Protein 3SO5 (pdb70)

InterPro domains:
  IPR000483 Cysteine-rich flanking region, C-terminal [SM00082] (444-494)
  IPR001611 Leucine-rich repeat [PF00560] (146-162)
  IPR001611 Leucine-rich repeat [PF13855] (77-133)
  IPR001611 Leucine-rich repeat [PF13855] (168-227)
  IPR001611 Leucine-rich repeat [PF13855] (264-323)
  IPR001611 Leucine-rich repeat [PF13855] (387-442)
  IPR001611 Leucine-rich repeat [PS51450] (99-120)
  IPR001611 Leucine-rich repeat [PS51450] (146-168)
  IPR001611 Leucine-rich repeat [PS51450] (216-237)
  IPR001611 Leucine-rich repeat [PS51450] (312-333)
  IPR001611 Leucine-rich repeat [PS51450] (411-432)
  IPR003591 Leucine-rich repeat, typical subtype [SM00369] (72-96)
  IPR003591 Leucine-rich repeat, typical subtype [SM00369] (97-120)
  IPR003591 Leucine-rich repeat, typical subtype [SM00369] (144-166)
  IPR003591 Leucine-rich repeat, typical subtype [SM00369] (168-189)
  IPR003591 Leucine-rich repeat, typical subtype [SM00369] (190-214)
  IPR003591 Leucine-rich repeat, typical subtype [SM00369] (215-237)
  IPR003591 Leucine-rich repeat, typical subtype [SM00369] (238-261)
  IPR003591 Leucine-rich repeat, typical subtype [SM00369] (262-285)
  IPR003591 Leucine-rich repeat, typical subtype [SM00369] (286-309)

GO terms:
  GO:0032474 otolith morphogenesis (P, IGI)

Nearest PDB structures (foldseek):
  8dfq-assembly1_B  TM=7.521E-01  e=1.154E-03  Homo sapiens
  8dfm-assembly1_B  TM=7.563E-01  e=2.825E-03  Homo sapiens
  8dfq-assembly1_A  TM=6.378E-01  e=2.259E-03  Homo sapiens
  5xs3-assembly1_A  TM=5.641E-01  e=1.894E-02  Homo sapiens
  7ad7-assembly1_A  TM=5.215E-01  e=3.447E+00  Homo sapiens

B-factor: mean 35.65, std 15.22, range [13.42, 111.52]

Organism: Mus musculus (NCBI:txid10090)

Radius of gyration: 19.15 Å; Cα contacts (8 Å, |Δi|>4): 478; chains: 2; bounding box: 55×45×34 Å

Sequence (196 aa):
FPPQQITVQPETQSSAIGSDVSSFTCSAASSSDSSPTFAWDNEALQDAEENYAHLRAQGGEELEYTTILRLRNVEFTSEGYQCVISNHFGSSYYSVALTINGFVCDDFPPQITVQPETQSAIGSDVSSFTCSAASSSDSSPTFAWDNEALQDAEENYAHLRAQGGELEEYTTILRLRNVEFTSEGYQCVISNHFGSSYSVALTIN

Secondary structure (DSSP, 8-state):
---EEEE-----EE----EEEEEEEE-S-----EE------TT---EEE-TTGGGS---EEEEEEE-S--GGG-----EEEETTEEEE----EE-/-TTTT----EEEE-----EE----EEEEEEEE-S-----EE---S--TT---EEE-TTGGGS---EEEEEEE-S--GGG-----EEEETTEEEE----EE-

Structure (mmCIF, N/CA/C/O backbone):
data_3SO5
#
_entry.id   3SO5
#
_cell.length_a   63.634
_cell.length_b   63.634
_cell.length_c   113.405
_cell.angle_alpha   90.00
_cell.angle_beta   90.00
_cell.angle_gamma   90.00
#
_symmetry.space_group_name_H-M   'P 43 21 2'
#
loop_
_entity.id
_entity.type
_entity.pdbx_description
1 polymer 'Leucine-rich repeats and immunoglobulin-like domains protein 3'
2 non-polymer 'SULFATE ION'
3 non-polymer 'CHLORIDE ION'
4 water water
#
loop_
_atom_site.group_PDB
_atom_site.id
_atom_site.type_symbol
_atom_site.label_atom_id
_at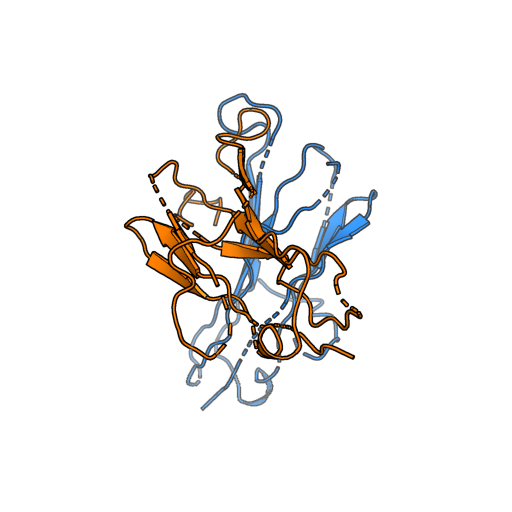om_site.label_alt_id
_atom_site.label_comp_id
_atom_site.label_asym_id
_atom_site.label_entity_id
_atom_site.label_seq_id
_atom_site.pdbx_PDB_ins_code
_atom_site.Cartn_x
_atom_site.Cartn_y
_atom_site.Cartn_z
_atom_site.occupancy
_atom_site.B_iso_or_equiv
_atom_site.auth_seq_id
_atom_site.auth_comp_id
_atom_site.auth_asym_id
_atom_site.auth_atom_id
_atom_site.pdbx_PDB_model_num
ATOM 1 N N . PHE A 1 8 ? 12.150 18.265 2.400 1.00 58.87 496 PHE A N 1
ATOM 2 C CA . PHE A 1 8 ? 11.506 16.962 2.578 1.00 56.96 496 PHE A CA 1
ATOM 3 C C . PHE A 1 8 ? 9.956 17.162 2.500 1.00 52.61 496 PHE A C 1
ATOM 4 O O . PHE A 1 8 ? 9.250 17.105 3.530 1.00 50.12 496 PHE A O 1
ATOM 12 N N . PRO A 1 9 ? 9.448 17.412 1.245 1.00 43.25 497 PRO A N 1
ATOM 13 C CA . PRO A 1 9 ? 8.007 17.650 1.038 1.00 39.85 497 PRO A CA 1
ATOM 14 C C . PRO A 1 9 ? 7.160 16.400 1.262 1.00 34.75 497 PRO A C 1
ATOM 15 O O . PRO A 1 9 ? 6.093 16.527 1.810 1.00 33.71 497 PRO A O 1
ATOM 30 N N . PRO A 1 11 ? 5.686 13.281 3.262 1.00 21.03 499 PRO A N 1
ATOM 31 C CA . PRO A 1 11 ? 5.619 13.082 4.724 1.00 19.65 499 PRO A CA 1
ATOM 32 C C . PRO A 1 11 ? 6.673 12.089 5.211 1.00 24.68 499 PRO A C 1
ATOM 33 O O . PRO A 1 11 ? 6.932 11.091 4.527 1.00 22.39 499 PRO A O 1
ATOM 37 N N . GLN A 1 12 ? 7.283 12.386 6.376 1.00 22.02 500 GLN A N 1
ATOM 38 C CA A GLN A 1 12 ? 8.272 11.517 7.012 0.50 22.35 500 GLN A CA 1
ATOM 39 C CA B GLN A 1 12 ? 8.283 11.545 7.023 0.50 22.68 500 GLN A CA 1
ATOM 40 C C . GLN A 1 12 ? 7.684 11.005 8.329 1.00 25.18 500 GLN A C 1
ATOM 41 O O . GLN A 1 12 ? 7.452 11.789 9.245 1.00 23.47 500 GLN A O 1
ATOM 52 N N . ILE A 1 13 ? 7.379 9.693 8.403 1.00 21.73 501 ILE A N 1
ATOM 53 C CA . ILE A 1 13 ? 6.770 9.117 9.609 1.00 19.71 501 ILE A CA 1
ATOM 54 C C . ILE A 1 13 ? 7.786 9.217 10.766 1.00 24.88 501 ILE A C 1
ATOM 55 O O . ILE A 1 13 ? 8.950 8.875 10.606 1.00 26.63 501 ILE A O 1
ATOM 60 N N . THR A 1 14 ? 7.335 9.762 11.904 1.00 20.00 502 THR A N 1
ATOM 61 C CA . THR A 1 14 ? 8.137 9.999 13.111 1.00 19.62 502 THR A CA 1
ATOM 62 C C . THR A 1 14 ? 7.678 9.123 14.290 1.00 24.52 502 THR A C 1
ATOM 63 O O . THR A 1 14 ? 8.431 8.961 15.254 1.00 23.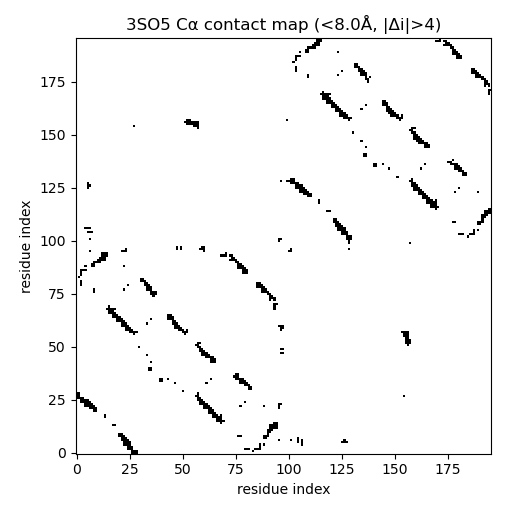32 502 THR A O 1
ATOM 67 N N . VAL A 1 15 ? 6.412 8.649 14.250 1.00 19.20 503 VAL A N 1
ATOM 68 C CA . VAL A 1 15 ? 5.845 7.755 15.262 1.00 18.88 503 VAL A CA 1
ATOM 69 C C . VAL A 1 15 ? 5.056 6.681 14.533 1.00 23.28 503 VAL A C 1
ATOM 70 O O . VAL A 1 15 ? 4.152 7.003 13.773 1.00 21.14 503 VAL A O 1
ATOM 74 N N . GLN A 1 16 ? 5.392 5.404 14.791 1.00 20.93 504 GLN A N 1
ATOM 75 C CA . GLN A 1 16 ? 4.735 4.259 14.185 1.00 20.52 504 GLN A CA 1
ATOM 76 C C . GLN A 1 16 ? 3.551 3.744 15.043 1.00 24.54 504 GLN A C 1
ATOM 77 O O . GLN A 1 16 ? 3.662 3.785 16.264 1.00 23.29 504 GLN A O 1
ATOM 83 N N . PRO A 1 17 ? 2.438 3.217 14.439 1.00 21.84 505 PRO A N 1
ATOM 84 C CA . PRO A 1 17 ? 1.373 2.585 15.262 1.00 21.58 505 PRO A CA 1
ATOM 85 C C . PRO A 1 17 ? 1.940 1.354 15.950 1.00 26.07 505 PRO A C 1
ATOM 86 O O . PRO A 1 17 ? 2.871 0.758 15.402 1.00 27.64 505 PRO A O 1
ATOM 90 N N . GLU A 1 18 ? 1.439 0.996 17.134 1.00 23.91 506 GLU A N 1
ATOM 91 C CA . GLU A 1 18 ? 2.020 -0.139 17.858 1.00 25.02 506 GLU A CA 1
ATOM 92 C C . GLU A 1 18 ? 1.045 -1.303 17.969 1.00 29.74 506 GLU A C 1
ATOM 93 O O . GLU A 1 18 ? -0.148 -1.103 18.210 1.00 26.87 506 GLU A O 1
ATOM 95 N N . THR A 1 19 ? 1.588 -2.536 17.838 1.00 29.41 507 THR A N 1
ATOM 96 C CA . THR A 1 19 ? 0.858 -3.791 17.959 1.00 30.60 507 THR A CA 1
ATOM 97 C C . THR A 1 19 ? 0.245 -3.819 19.360 1.00 31.87 507 THR A C 1
ATOM 98 O O . THR A 1 19 ? 0.902 -3.466 20.335 1.00 31.16 507 THR A O 1
ATOM 102 N N . GLN A 1 20 ? -1.045 -4.142 19.425 1.00 27.11 508 GLN A N 1
ATOM 103 C CA . GLN A 1 20 ? -1.818 -4.146 20.666 1.00 26.48 508 GLN A CA 1
ATOM 104 C C . GLN A 1 20 ? -2.778 -5.293 20.795 1.00 31.06 508 GLN A C 1
ATOM 105 O O . GLN A 1 20 ? -3.173 -5.905 19.803 1.00 29.77 508 GLN A O 1
ATOM 111 N N . SER A 1 21 ? -3.192 -5.536 22.051 1.00 30.07 509 SER A N 1
ATOM 112 C CA A SE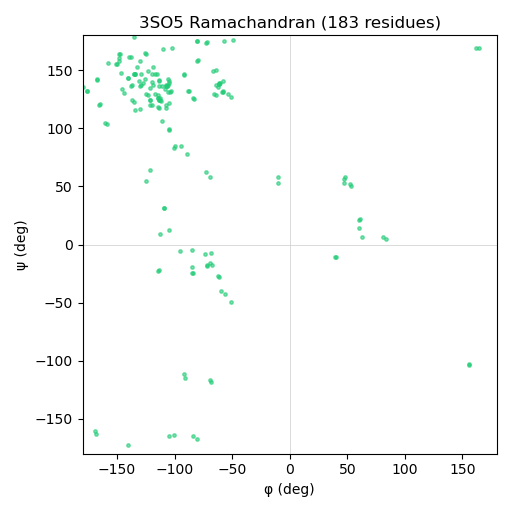R A 1 21 ? -4.226 -6.494 22.401 0.50 30.90 509 SER A CA 1
ATOM 113 C CA B SER A 1 21 ? -4.212 -6.497 22.448 0.50 31.28 509 SER A CA 1
ATOM 114 C C . SER A 1 21 ? -5.343 -5.729 23.104 1.00 35.32 509 SER A C 1
ATOM 115 O O . SER A 1 21 ? -5.076 -4.701 23.734 1.00 35.22 509 SER A O 1
ATOM 120 N N . ALA A 1 22 ? -6.595 -6.182 22.939 1.00 31.77 510 ALA A N 1
ATOM 121 C CA . ALA A 1 22 ? -7.766 -5.542 23.539 1.00 30.53 510 ALA A CA 1
ATOM 122 C C . ALA A 1 22 ? -8.853 -6.567 23.800 1.00 33.51 510 ALA A C 1
ATOM 123 O O . ALA A 1 22 ? -8.893 -7.587 23.112 1.00 33.70 510 ALA A O 1
ATOM 125 N N . ILE A 1 23 ? -9.753 -6.293 24.761 1.00 27.79 511 ILE A N 1
ATOM 126 C CA . ILE A 1 23 ? -10.866 -7.190 25.067 1.00 28.29 511 ILE A CA 1
ATOM 127 C C . ILE A 1 23 ? -12.087 -6.770 24.222 1.00 31.83 511 ILE A C 1
ATOM 128 O O . ILE A 1 23 ? -12.228 -5.601 23.869 1.00 28.96 511 ILE A O 1
ATOM 142 N N . GLY A 1 25 ? -15.501 -5.448 23.085 1.00 33.92 513 GLY A N 1
ATOM 143 C CA . GLY A 1 25 ? -16.357 -4.396 23.623 1.00 32.49 513 GLY A CA 1
ATOM 144 C C . GLY A 1 25 ? -15.641 -3.158 24.123 1.00 33.44 513 GLY A C 1
ATOM 145 O O . GLY A 1 25 ? -16.291 -2.151 24.425 1.00 30.98 513 GLY A O 1
ATOM 146 N N . SER A 1 26 ? -14.299 -3.224 24.232 1.00 28.97 514 SER A N 1
ATOM 147 C CA . SER A 1 26 ? -13.470 -2.102 24.669 1.00 26.42 514 SER A CA 1
ATOM 148 C C . SER A 1 26 ? -13.226 -1.113 23.502 1.00 28.02 514 SER A C 1
ATOM 149 O O . SER A 1 26 ? -13.613 -1.384 22.360 1.00 27.24 514 SER A O 1
ATOM 152 N N . ASP A 1 27 ? -12.563 0.003 23.801 1.00 24.06 515 ASP A N 1
ATOM 153 C CA . ASP A 1 27 ? -12.192 0.993 22.798 1.00 23.20 515 ASP A CA 1
ATOM 154 C C . ASP A 1 27 ? -10.697 0.878 22.542 1.00 26.25 515 ASP A C 1
ATOM 155 O O . ASP A 1 27 ? -9.939 0.596 23.472 1.00 27.02 515 ASP A O 1
ATOM 160 N N . VAL A 1 28 ? -10.275 1.041 21.283 1.00 21.20 516 VAL A N 1
ATOM 161 C CA . VAL A 1 28 ? -8.870 0.928 20.865 1.00 21.83 516 VAL A CA 1
ATOM 162 C C . VAL A 1 28 ? -8.471 2.118 20.011 1.00 22.29 516 VAL A C 1
ATOM 163 O O . VAL A 1 28 ? -9.259 2.542 19.169 1.00 22.63 516 VAL A O 1
ATOM 167 N N . SER A 1 29 ? -7.245 2.633 20.204 1.00 20.74 517 SER A N 1
ATOM 168 C CA A SER A 1 29 ? -6.736 3.712 19.348 0.50 19.69 517 SER A CA 1
ATOM 169 C CA B SER A 1 29 ? -6.707 3.731 19.384 0.50 19.61 517 SER A CA 1
ATOM 170 C C . SER A 1 29 ? -5.336 3.379 18.833 1.00 22.38 517 SER A C 1
ATOM 171 O O . SER A 1 29 ? -4.527 2.765 19.541 1.00 21.08 517 SER A O 1
ATOM 176 N N . PHE A 1 30 ? -5.071 3.770 17.581 1.00 17.73 518 PHE A N 1
ATOM 177 C CA . PHE A 1 30 ? -3.771 3.623 16.898 1.00 16.33 518 PHE A CA 1
ATOM 178 C C . PHE A 1 30 ? -3.326 5.010 16.548 1.00 20.78 518 PHE A C 1
ATOM 179 O O . PHE A 1 30 ? -4.174 5.815 16.178 1.00 20.37 518 PHE A O 1
ATOM 187 N N . THR A 1 31 ? -2.033 5.319 16.693 1.00 20.08 519 THR A N 1
ATOM 188 C CA . THR A 1 31 ? -1.563 6.660 16.406 1.00 18.49 519 THR A CA 1
ATOM 189 C C . THR A 1 31 ? -0.368 6.590 15.459 1.00 21.61 519 THR A C 1
ATOM 190 O O . THR A 1 31 ? 0.449 5.666 15.514 1.00 21.38 519 THR A O 1
ATOM 194 N N . CYS A 1 32 ? -0.267 7.585 14.601 1.00 17.25 520 CYS A N 1
ATOM 195 C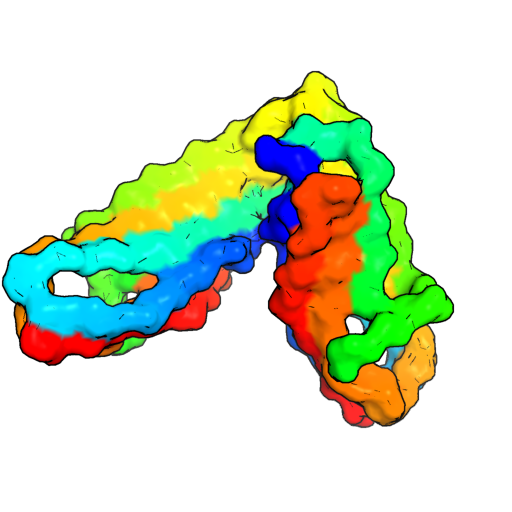 CA . CYS A 1 32 ? 0.843 7.691 13.673 1.00 16.62 520 CYS A CA 1
ATOM 196 C C . CYS A 1 32 ? 1.146 9.161 13.483 1.00 19.57 520 CYS A C 1
ATOM 197 O O . CYS A 1 32 ? 0.219 9.956 13.341 1.00 17.84 520 CYS A O 1
ATOM 200 N N . SER A 1 33 ? 2.428 9.532 13.544 1.00 18.08 521 SER A N 1
ATOM 201 C CA . SER A 1 33 ? 2.855 10.923 13.366 1.00 16.21 521 SER A CA 1
ATOM 202 C C . SER A 1 33 ? 3.842 11.049 12.251 1.00 19.84 521 SER A C 1
ATOM 203 O O . SER A 1 33 ? 4.588 10.105 11.955 1.00 19.61 521 SER A O 1
ATOM 206 N N . ALA A 1 34 ? 3.830 12.217 11.585 1.00 17.45 522 ALA A N 1
ATOM 207 C CA . ALA A 1 34 ? 4.728 12.521 10.465 1.00 17.68 522 ALA A CA 1
ATOM 208 C C . ALA A 1 34 ? 5.072 14.000 10.424 1.00 19.45 522 ALA A C 1
ATOM 209 O O . ALA A 1 34 ? 4.422 14.809 11.080 1.00 17.16 522 ALA A O 1
ATOM 211 N N . ALA A 1 35 ? 6.108 14.336 9.685 1.00 18.98 523 ALA A N 1
ATOM 212 C CA . ALA A 1 35 ? 6.584 15.699 9.510 1.00 20.08 523 ALA A CA 1
ATOM 213 C C . ALA A 1 35 ? 6.825 15.974 8.042 1.00 23.83 523 ALA A C 1
ATOM 214 O O . ALA A 1 35 ? 7.030 15.040 7.251 1.00 21.92 523 ALA A O 1
ATOM 216 N N . SER A 1 36 ? 6.704 17.243 7.666 1.00 19.59 524 SER A N 1
ATOM 217 C CA . SER A 1 36 ? 6.980 17.690 6.306 1.00 21.36 524 SER A CA 1
ATOM 218 C C . SER A 1 36 ? 7.556 19.082 6.340 1.00 25.71 524 SER A C 1
ATOM 219 O O . SER A 1 36 ? 7.187 19.893 7.203 1.00 23.32 524 SER A O 1
ATOM 222 N N . SER A 1 37 ? 8.434 19.373 5.373 1.00 25.61 525 SER A N 1
ATOM 223 C CA . SER A 1 37 ? 8.952 20.728 5.234 1.00 27.52 525 SER A CA 1
ATOM 224 C C . SER A 1 37 ? 7.949 21.538 4.395 1.00 32.10 525 SER A C 1
ATOM 225 O O . SER A 1 37 ? 8.146 22.734 4.173 1.00 34.39 525 SER A O 1
ATOM 228 N N . SER A 1 38 ? 6.891 20.866 3.887 1.00 27.63 526 SER A N 1
ATOM 229 C CA . SER A 1 38 ? 5.902 21.483 3.004 1.00 28.39 526 SER A CA 1
ATOM 230 C C . SER A 1 38 ? 4.502 21.611 3.636 1.00 31.76 526 SER A C 1
ATOM 231 O O . SER A 1 38 ? 3.923 20.618 4.075 1.00 29.54 526 SER A O 1
ATOM 234 N N . ASP A 1 39 ? 3.953 22.835 3.632 1.00 31.12 527 ASP A N 1
ATOM 235 C CA . ASP A 1 39 ? 2.599 23.113 4.088 1.00 31.75 527 ASP A CA 1
ATOM 236 C C . ASP A 1 39 ? 1.688 22.953 2.848 1.00 37.98 527 ASP A C 1
ATOM 237 O O . ASP A 1 39 ? 1.278 23.938 2.210 1.00 39.94 527 ASP A O 1
ATOM 242 N N . SER A 1 40 ? 1.430 21.668 2.525 1.00 32.82 528 SER A N 1
ATOM 243 C CA A SER A 1 40 ? 0.618 21.174 1.405 0.50 31.96 528 SER A CA 1
ATOM 244 C CA B SER A 1 40 ? 0.618 21.215 1.398 0.50 32.49 528 SER A CA 1
ATOM 245 C C . SER A 1 40 ? -0.586 20.387 1.921 1.00 32.46 528 SER A C 1
ATOM 246 O O . SER A 1 40 ? -0.476 19.806 2.994 1.00 31.18 528 SER A O 1
ATOM 251 N N . PRO A 1 41 ? -1.750 20.309 1.207 1.00 27.38 529 PRO A N 1
ATOM 252 C CA . PRO A 1 41 ? -2.885 19.529 1.753 1.00 25.52 529 PRO A CA 1
ATOM 253 C C . PRO A 1 41 ? -2.495 18.084 2.035 1.00 26.17 529 PRO A C 1
ATOM 254 O O . PRO A 1 41 ? -1.905 17.358 1.213 1.00 25.57 529 PRO A O 1
ATOM 271 N N . THR A 1 43 ? -3.488 14.180 3.597 1.00 21.86 531 THR A N 1
ATOM 272 C CA . THR A 1 43 ? -4.472 13.105 3.597 1.00 21.01 531 THR A CA 1
ATOM 273 C C . THR A 1 43 ? -3.991 12.039 4.608 1.00 22.92 531 THR A C 1
ATOM 274 O O . THR A 1 43 ? -2.816 11.667 4.607 1.00 22.25 531 THR A O 1
ATOM 278 N N . PHE A 1 44 ? -4.889 11.594 5.461 1.00 17.50 532 PHE A N 1
ATOM 279 C CA . PHE A 1 44 ? -4.660 10.556 6.478 1.00 16.12 532 PHE A CA 1
ATOM 280 C C . PHE A 1 44 ? -5.629 9.448 6.217 1.00 23.64 532 PHE A C 1
ATOM 281 O O . PHE A 1 44 ? -6.831 9.687 6.054 1.00 25.66 532 PHE A O 1
ATOM 289 N N . ALA A 1 45 ? -5.102 8.249 6.054 1.00 20.78 533 ALA A N 1
ATOM 290 C CA . ALA A 1 45 ? -5.897 7.068 5.792 1.00 20.21 533 ALA A CA 1
ATOM 291 C C . ALA A 1 45 ? -5.446 5.936 6.653 1.00 23.58 533 ALA A C 1
ATOM 292 O O . ALA A 1 45 ? -4.264 5.848 6.964 1.00 24.38 533 ALA A O 1
ATOM 294 N N . TRP A 1 46 ? -6.388 5.074 7.049 1.00 20.10 534 TRP A N 1
ATOM 295 C CA . TRP A 1 46 ? -6.102 3.861 7.803 1.00 18.67 534 TRP A CA 1
ATOM 296 C C . TRP A 1 46 ? -6.684 2.651 7.067 1.00 24.10 534 TRP A C 1
ATOM 297 O O . TRP A 1 46 ? -7.727 2.736 6.433 1.00 23.05 534 TRP A O 1
ATOM 330 N N . ASP A 1 49 ? -5.847 -5.007 7.233 1.00 28.48 537 ASP A N 1
ATOM 331 C CA . ASP A 1 49 ? -5.540 -6.141 6.334 1.00 31.05 537 ASP A CA 1
ATOM 332 C C . ASP A 1 49 ? -5.555 -5.683 4.852 1.00 38.27 537 ASP A C 1
ATOM 333 O O . ASP A 1 49 ? -6.256 -6.280 4.032 1.00 40.36 537 ASP A O 1
ATOM 338 N N . ASN A 1 50 ? -4.787 -4.605 4.534 1.00 34.75 538 ASN A N 1
ATOM 339 C CA . ASN A 1 50 ? -4.587 -3.964 3.206 1.00 36.50 538 ASN A CA 1
ATOM 340 C C . ASN A 1 50 ? -5.891 -3.367 2.609 1.00 43.75 538 ASN A C 1
ATOM 341 O O . ASN A 1 50 ? -5.871 -2.897 1.459 1.00 45.88 538 ASN A O 1
ATOM 346 N N . GLU A 1 51 ? -7.001 -3.370 3.378 1.00 37.73 539 GLU A N 1
ATOM 347 C CA . GLU A 1 51 ? -8.279 -2.823 2.921 1.00 36.10 539 GLU A CA 1
ATOM 348 C C . GLU A 1 51 ? -8.551 -1.490 3.596 1.00 36.37 539 GLU A C 1
ATOM 349 O O . GLU A 1 51 ? -8.465 -1.392 4.818 1.00 32.21 539 GLU A O 1
ATOM 352 N N . ALA A 1 52 ? -8.924 -0.480 2.797 1.00 34.16 540 ALA A N 1
ATOM 353 C CA . ALA A 1 52 ? -9.211 0.872 3.263 1.00 32.65 540 ALA A CA 1
ATOM 354 C C . ALA A 1 52 ? -10.380 0.909 4.253 1.00 34.74 540 ALA A C 1
ATOM 355 O O . ALA A 1 52 ? -11.367 0.177 4.104 1.00 34.73 540 ALA A O 1
ATOM 357 N N . LEU A 1 53 ? -10.224 1.732 5.298 1.00 28.14 541 LEU A N 1
ATOM 358 C CA . LEU A 1 53 ? -11.254 1.989 6.301 1.00 27.72 541 LEU A CA 1
ATOM 359 C C . LEU A 1 53 ? -11.887 3.312 5.936 1.00 33.99 541 LEU A C 1
ATOM 360 O O . LEU A 1 53 ? -11.465 4.395 6.394 1.00 32.21 541 LEU A O 1
ATOM 365 N N . GLN A 1 54 ? -12.839 3.226 5.007 1.00 34.46 542 GLN A N 1
ATOM 366 C CA . GLN A 1 54 ? -13.530 4.371 4.423 1.00 35.54 542 GLN A CA 1
ATOM 367 C C . GLN A 1 54 ? -14.272 5.208 5.457 1.00 38.68 542 GLN A C 1
ATOM 368 O O . GLN A 1 54 ? -14.274 6.430 5.310 1.00 38.89 542 GLN A O 1
ATOM 374 N N . ASP A 1 55 ? -14.929 4.577 6.460 1.00 33.90 543 ASP A N 1
ATOM 375 C CA . ASP A 1 55 ? -15.713 5.342 7.441 1.00 33.59 543 ASP A CA 1
ATOM 376 C C . ASP A 1 55 ? -15.036 5.351 8.803 1.00 31.98 543 ASP A C 1
ATOM 377 O O . ASP A 1 55 ? -15.696 5.452 9.845 1.00 31.16 543 ASP A O 1
ATOM 382 N N . ALA A 1 56 ? -13.705 5.310 8.789 1.00 25.94 544 ALA A N 1
ATOM 383 C CA . ALA A 1 56 ? -12.930 5.317 10.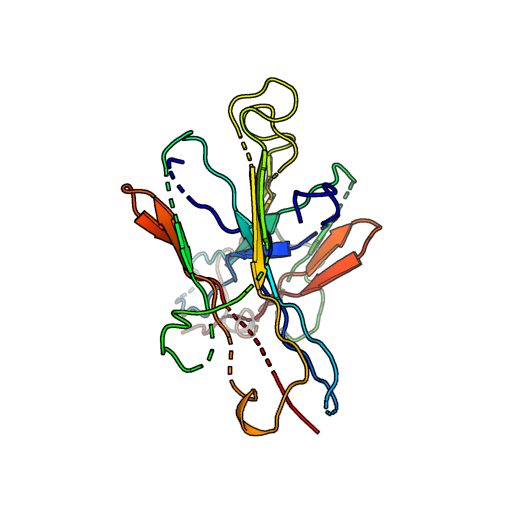021 1.00 23.02 544 ALA A CA 1
ATOM 384 C C . ALA A 1 56 ? -13.106 6.615 10.806 1.00 22.41 544 ALA A C 1
ATOM 385 O O . ALA A 1 56 ? -13.117 7.717 10.235 1.00 22.90 544 ALA A O 1
ATOM 387 N N . GLU A 1 57 ? -13.249 6.474 12.131 1.00 17.81 545 GLU A N 1
ATOM 388 C CA . GLU A 1 57 ? -13.282 7.630 13.021 1.00 17.64 545 GLU A CA 1
ATOM 389 C C . GLU A 1 57 ? -11.829 8.052 13.260 1.00 21.87 545 GLU A C 1
ATOM 390 O O . GLU A 1 57 ? -11.034 7.238 13.721 1.00 18.52 545 GLU A O 1
ATOM 404 N N . GLU A 1 59 ? -8.916 11.297 14.449 1.00 16.02 547 GLU A N 1
ATOM 405 C CA . GLU A 1 59 ? -8.568 12.581 15.071 1.00 16.63 547 GLU A CA 1
ATOM 406 C C . GLU A 1 59 ? -7.239 12.957 14.462 1.00 19.73 547 GLU A C 1
ATOM 407 O O . GLU A 1 59 ? -6.226 12.308 14.767 1.00 18.44 547 GLU A O 1
ATOM 413 N N . ASN A 1 60 ? -7.266 13.919 13.523 1.00 16.51 548 ASN A N 1
ATOM 414 C CA . ASN A 1 60 ? -6.119 14.364 12.743 1.00 16.05 548 ASN A CA 1
ATOM 415 C C . ASN A 1 60 ? -5.683 15.728 13.234 1.00 22.62 548 ASN A C 1
ATOM 416 O O . ASN A 1 60 ? -6.509 16.596 13.543 1.00 23.60 548 ASN A O 1
ATOM 421 N N . TYR A 1 61 ? -4.376 15.876 13.376 1.00 18.58 549 TYR A N 1
ATOM 422 C CA . TYR A 1 61 ? -3.781 17.081 13.926 1.00 18.67 549 TYR A CA 1
ATOM 423 C C . TYR A 1 61 ? -2.680 17.588 13.026 1.00 21.60 549 TYR A C 1
ATOM 424 O O . TYR A 1 61 ? -1.838 16.813 12.585 1.00 18.54 549 TYR A O 1
ATOM 433 N N . ALA A 1 62 ? -2.659 18.880 12.820 1.00 17.93 550 ALA A N 1
ATOM 434 C CA . ALA A 1 62 ? -1.629 19.551 12.035 1.00 17.90 550 ALA A CA 1
ATOM 435 C C . ALA A 1 62 ? -1.092 20.729 12.817 1.00 21.46 550 ALA A C 1
ATOM 436 O O . ALA A 1 62 ? -1.849 21.624 13.180 1.00 21.88 550 ALA A O 1
ATOM 438 N N . HIS A 1 63 ? 0.198 20.697 13.172 1.00 18.51 551 HIS A N 1
ATOM 439 C CA . HIS A 1 63 ? 0.834 21.848 13.822 1.00 18.45 551 HIS A CA 1
ATOM 440 C C . HIS A 1 63 ? 1.702 22.494 12.757 1.00 23.14 551 HIS A C 1
ATOM 441 O O . HIS A 1 63 ? 2.750 21.963 12.412 1.00 22.68 551 HIS A O 1
ATOM 448 N N . LEU A 1 64 ? 1.192 23.546 12.140 1.00 20.84 552 LEU A N 1
ATOM 449 C CA . LEU A 1 64 ? 1.860 24.197 11.038 1.00 21.84 552 LEU A CA 1
ATOM 450 C C . LEU A 1 64 ? 2.823 25.257 11.551 1.00 27.18 552 LEU A C 1
ATOM 451 O O . LEU A 1 64 ? 2.449 26.073 12.405 1.00 26.30 552 LEU A O 1
ATOM 456 N N . ARG A 1 65 ? 4.068 25.244 11.023 1.00 25.51 553 ARG A N 1
ATOM 457 C CA . ARG A 1 65 ? 5.125 26.214 11.390 1.00 25.77 553 ARG A CA 1
ATOM 458 C C . ARG A 1 65 ? 5.305 26.245 12.937 1.00 31.10 553 ARG A C 1
ATOM 459 O O . ARG A 1 65 ? 5.318 27.308 13.570 1.00 30.62 553 ARG A O 1
ATOM 467 N N . ALA A 1 66 ? 5.460 25.040 13.518 1.00 29.77 554 ALA A N 1
ATOM 468 C CA . ALA A 1 66 ? 5.620 24.818 14.954 1.00 30.33 554 ALA A CA 1
ATOM 469 C C . ALA A 1 66 ? 6.751 25.649 15.503 1.00 34.96 554 ALA A C 1
ATOM 470 O O . ALA A 1 66 ? 7.839 25.684 14.904 1.00 33.45 554 ALA A O 1
ATOM 472 N N . GLN A 1 67 ? 6.471 26.393 16.603 1.00 32.12 555 GLN A N 1
ATOM 473 C CA . GLN A 1 67 ? 7.431 27.272 17.298 1.00 33.81 555 GLN A CA 1
ATOM 474 C C . GLN A 1 67 ? 7.962 28.391 16.383 1.00 38.17 555 GLN A C 1
ATOM 475 O O . GLN A 1 67 ? 9.039 28.945 16.649 1.00 41.15 555 GLN A O 1
ATOM 481 N N . GLY A 1 68 ? 7.217 28.708 15.319 1.00 33.07 556 GLY A N 1
ATOM 482 C CA . GLY A 1 68 ? 7.603 29.736 14.357 1.00 33.40 556 GLY A CA 1
ATOM 483 C C . GLY A 1 68 ? 8.608 29.263 13.322 1.00 37.74 556 GLY A C 1
ATOM 484 O O . GLY A 1 68 ? 9.085 30.064 12.513 1.00 39.72 556 GLY A O 1
ATOM 485 N N . GLY A 1 69 ? 8.902 27.957 13.327 1.00 32.85 557 GLY A N 1
ATOM 486 C CA . GLY A 1 69 ? 9.839 27.320 12.398 1.00 31.66 557 GLY A CA 1
ATOM 487 C C . GLY A 1 69 ? 9.228 27.019 11.048 1.00 32.65 557 GLY A C 1
ATOM 488 O O . GLY A 1 69 ? 8.133 27.489 10.731 1.00 33.05 557 GLY A O 1
ATOM 489 N N . GLU A 1 70 ? 9.923 26.223 10.248 1.00 26.44 558 GLU A N 1
ATOM 490 C CA A GLU A 1 70 ? 9.486 25.868 8.892 0.50 25.44 558 GLU A CA 1
ATOM 491 C CA B GLU A 1 70 ? 9.457 25.888 8.901 0.50 25.84 558 GLU A CA 1
ATOM 492 C C . GLU A 1 70 ? 9.102 24.396 8.804 1.00 27.72 558 GLU A C 1
ATOM 493 O O . GLU A 1 70 ? 9.068 23.827 7.704 1.00 28.13 558 GLU A O 1
ATOM 504 N N . LEU A 1 71 ? 8.821 23.782 9.951 1.00 23.73 559 LEU A N 1
ATOM 505 C CA . LEU A 1 71 ? 8.433 22.395 10.009 1.00 21.65 559 LEU A CA 1
ATOM 506 C C . LEU A 1 71 ? 6.938 22.285 10.263 1.00 21.97 559 LEU A C 1
ATOM 507 O O . LEU A 1 71 ? 6.398 22.984 11.146 1.00 23.74 559 LEU A O 1
ATOM 520 N N . GLU A 1 73 ? 4.060 19.512 11.436 1.00 17.72 561 GLU A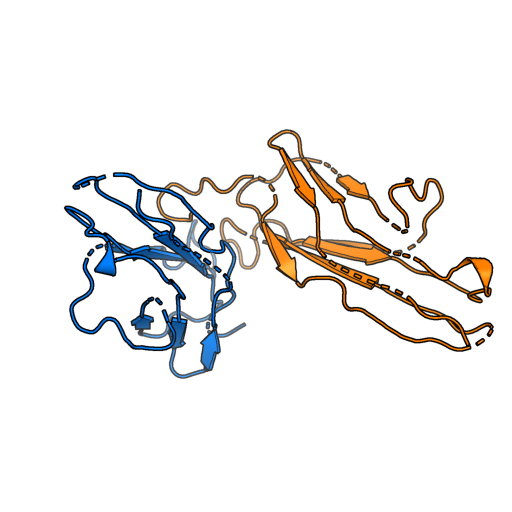 N 1
ATOM 521 C CA . GLU A 1 73 ? 4.008 18.301 12.248 1.00 18.38 561 GLU A CA 1
ATOM 522 C C . GLU A 1 73 ? 2.602 17.748 12.255 1.00 20.59 561 GLU A C 1
ATOM 523 O O . GLU A 1 73 ? 1.658 18.527 12.362 1.00 20.65 561 GLU A O 1
ATOM 529 N N . TYR A 1 74 ? 2.446 16.430 12.082 1.00 18.02 562 TYR A N 1
ATOM 530 C CA . TYR A 1 74 ? 1.107 15.847 11.969 1.00 15.83 562 TYR A CA 1
ATOM 531 C C . TYR A 1 74 ? 0.947 14.618 12.799 1.00 18.65 562 TYR A C 1
ATOM 532 O O . TYR A 1 74 ? 1.887 13.853 12.965 1.00 18.57 562 TYR A O 1
ATOM 541 N N . THR A 1 75 ? -0.251 14.412 13.317 1.00 17.50 563 THR A N 1
ATOM 542 C CA . THR A 1 75 ? -0.599 13.200 14.050 1.00 16.11 563 THR A CA 1
ATOM 543 C C . THR A 1 75 ? -1.979 12.763 13.590 1.00 19.06 563 THR A C 1
ATOM 544 O O . THR A 1 75 ? -2.858 13.600 13.456 1.00 20.87 563 THR A O 1
ATOM 548 N N . THR A 1 76 ? -2.170 11.471 13.365 1.00 15.88 564 THR A N 1
ATOM 549 C CA . THR A 1 76 ? -3.487 10.922 13.026 1.00 15.44 564 THR A CA 1
ATOM 550 C C . THR A 1 76 ? -3.772 9.831 14.044 1.00 18.83 564 THR A C 1
ATOM 551 O O . THR A 1 76 ? -2.913 8.994 14.313 1.00 19.44 564 THR A O 1
ATOM 555 N N . ILE A 1 77 ? -4.946 9.896 14.659 1.00 14.73 565 ILE A N 1
ATOM 556 C CA . ILE A 1 77 ? -5.374 8.890 15.641 1.00 13.42 565 ILE A CA 1
ATOM 557 C C . ILE A 1 77 ? -6.575 8.138 15.079 1.00 18.38 565 ILE A C 1
ATOM 558 O O . ILE A 1 77 ? -7.604 8.759 14.794 1.00 20.00 565 ILE A O 1
ATOM 563 N N . LEU A 1 78 ? -6.434 6.834 14.881 1.00 16.60 566 LEU A N 1
ATOM 564 C CA . LEU A 1 78 ? -7.555 5.983 14.457 1.00 16.98 566 LEU A CA 1
ATOM 565 C C . LEU A 1 78 ? -8.347 5.590 15.717 1.00 20.96 566 LEU A C 1
ATOM 566 O O . LEU A 1 78 ? -7.752 5.066 16.655 1.00 21.24 566 LEU A O 1
ATOM 571 N N . ARG A 1 79 ? -9.658 5.836 15.741 1.00 18.63 567 ARG A N 1
ATOM 572 C CA . ARG A 1 79 ? -10.487 5.497 16.894 1.00 18.64 567 ARG A CA 1
ATOM 573 C C . ARG A 1 79 ? -11.388 4.308 16.603 1.00 22.78 567 ARG A C 1
ATOM 574 O O . ARG A 1 79 ? -12.208 4.357 15.699 1.00 21.95 567 ARG A O 1
ATOM 582 N N . LEU A 1 80 ? -11.227 3.234 17.377 1.00 21.21 568 LEU A N 1
ATOM 583 C CA . LEU A 1 80 ? -12.054 2.042 17.253 1.00 23.08 568 LEU A CA 1
ATOM 584 C C . LEU A 1 80 ? -12.878 1.910 18.511 1.00 28.92 568 LEU A C 1
ATOM 585 O O . LEU A 1 80 ? -12.318 1.904 19.603 1.00 28.58 568 LEU A O 1
ATOM 590 N N . ARG A 1 81 ? -14.202 1.833 18.376 1.00 27.04 569 ARG A N 1
ATOM 591 C CA . ARG A 1 81 ? -15.056 1.742 19.563 1.00 26.75 569 ARG A CA 1
ATOM 592 C C . ARG A 1 81 ? -15.815 0.442 19.577 1.00 29.99 569 ARG A C 1
ATOM 593 O O . ARG A 1 81 ? -16.187 -0.069 18.517 1.00 29.36 569 ARG A O 1
ATOM 601 N N . ASN A 1 82 ? -16.049 -0.100 20.797 1.00 27.50 570 ASN A N 1
ATOM 602 C CA . ASN A 1 82 ? -16.804 -1.337 21.054 1.00 28.40 570 ASN A CA 1
ATOM 603 C C . ASN A 1 82 ? -16.298 -2.445 20.091 1.00 32.63 570 ASN A C 1
ATOM 604 O O . ASN A 1 82 ? -17.059 -2.973 19.274 1.00 32.41 570 ASN A O 1
ATOM 609 N N . VAL A 1 83 ? -14.982 -2.746 20.171 1.00 30.52 571 VAL A N 1
ATOM 610 C CA . VAL A 1 83 ? -14.304 -3.677 19.259 1.00 29.94 571 VAL A CA 1
ATOM 611 C C . VAL A 1 83 ? -14.949 -5.065 19.300 1.00 35.66 571 VAL A C 1
ATOM 612 O O . VAL A 1 83 ? -15.341 -5.570 20.360 1.00 34.73 571 VAL A O 1
ATOM 616 N N . GLU A 1 84 ? -15.046 -5.660 18.108 1.00 32.93 572 GLU A N 1
ATOM 617 C CA . GLU A 1 84 ? -15.585 -6.998 17.886 1.00 34.07 572 GLU A CA 1
ATOM 618 C C . GLU A 1 84 ? -14.443 -7.939 17.482 1.00 38.19 572 GLU A C 1
ATOM 619 O O . GLU A 1 84 ? -13.341 -7.467 17.172 1.00 36.02 572 GLU A O 1
ATOM 625 N N . PHE A 1 85 ? -14.681 -9.263 17.463 1.00 36.10 573 PHE A N 1
ATOM 626 C CA . PHE A 1 85 ? -13.622 -10.190 17.056 1.00 37.68 573 PHE A CA 1
ATOM 627 C C . PHE A 1 85 ? -13.214 -9.909 15.599 1.00 40.21 573 PHE A C 1
ATOM 628 O O . PHE A 1 85 ? -12.047 -10.089 15.255 1.00 39.64 573 PHE A O 1
ATOM 636 N N . THR A 1 86 ? -14.148 -9.361 14.788 1.00 37.09 574 THR A N 1
ATOM 637 C CA . THR A 1 86 ? -13.900 -8.962 13.396 1.00 37.34 574 THR A CA 1
ATOM 638 C C . THR A 1 86 ? -12.950 -7.738 13.333 1.00 40.21 574 THR A C 1
ATOM 639 O O . THR A 1 86 ? -12.382 -7.499 12.279 1.00 41.67 574 THR A O 1
ATOM 643 N N . SER A 1 87 ? -12.740 -6.999 14.452 1.00 33.42 575 SER A N 1
ATOM 644 C CA . SER A 1 87 ? -11.816 -5.854 14.501 1.00 30.60 575 SER A CA 1
ATOM 645 C C . SER A 1 87 ? -10.348 -6.313 14.451 1.00 32.59 575 SER A C 1
ATOM 646 O O . SER A 1 87 ? -9.482 -5.504 14.134 1.00 30.24 575 SER A O 1
ATOM 649 N N . GLU A 1 88 ? -10.074 -7.603 14.745 1.00 32.69 576 GLU A N 1
ATOM 650 C CA . GLU A 1 88 ? -8.733 -8.192 14.719 1.00 33.28 576 GLU A CA 1
ATOM 651 C C . GLU A 1 88 ? -8.143 -8.114 13.299 1.00 38.53 576 GLU A C 1
ATOM 652 O O . GLU A 1 88 ? -8.852 -8.318 12.307 1.00 39.50 576 GLU A O 1
ATOM 658 N N . GLY A 1 89 ? -6.864 -7.779 13.225 1.00 34.55 577 GLY A N 1
ATOM 659 C CA . GLY A 1 89 ? -6.146 -7.690 11.959 1.00 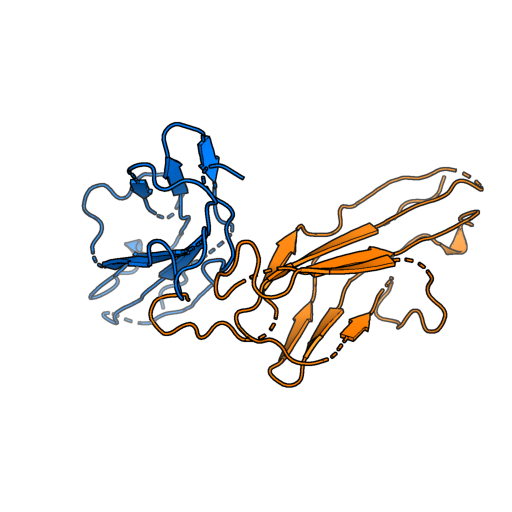35.23 577 GLY A CA 1
ATOM 660 C C . GLY A 1 89 ? -4.953 -6.768 12.018 1.00 37.66 577 GLY A C 1
ATOM 661 O O . GLY A 1 89 ? -4.645 -6.211 13.073 1.00 37.53 577 GLY A O 1
ATOM 671 N N . TYR A 1 91 ? -3.348 -3.311 11.171 1.00 24.37 579 TYR A N 1
ATOM 672 C CA . TYR A 1 91 ? -3.722 -1.930 10.867 1.00 22.78 579 TYR A CA 1
ATOM 673 C C . TYR A 1 91 ? -2.529 -1.170 10.330 1.00 27.74 579 TYR A C 1
ATOM 674 O O . TYR A 1 91 ? -1.400 -1.357 10.805 1.00 29.87 579 TYR A O 1
ATOM 683 N N . GLN A 1 92 ? -2.786 -0.304 9.340 1.00 22.43 580 GLN A N 1
ATOM 684 C CA . GLN A 1 92 ? -1.737 0.470 8.706 1.00 22.15 580 GLN A CA 1
ATOM 685 C C . GLN A 1 92 ? -2.212 1.884 8.431 1.00 25.99 580 GLN A C 1
ATOM 686 O O . GLN A 1 92 ? -3.367 2.096 8.049 1.00 25.19 580 GLN A O 1
ATOM 692 N N . CYS A 1 93 ? -1.300 2.833 8.582 1.00 20.74 581 CYS A N 1
ATOM 693 C CA . CYS A 1 93 ? -1.576 4.231 8.321 1.00 19.69 581 CYS A CA 1
ATOM 694 C C . CYS A 1 93 ? -0.876 4.650 7.049 1.00 23.75 581 CYS A C 1
ATOM 695 O O . CYS A 1 93 ? 0.272 4.291 6.823 1.00 24.31 581 CYS A O 1
ATOM 698 N N . VAL A 1 94 ? -1.578 5.413 6.214 1.00 20.44 582 VAL A N 1
ATOM 699 C CA . VAL A 1 94 ? -1.021 5.983 4.998 1.00 20.43 582 VAL A CA 1
ATOM 700 C C . VAL A 1 94 ? -1.185 7.484 5.129 1.00 24.03 582 VAL A C 1
ATOM 701 O O . VAL A 1 94 ? -2.305 7.977 5.305 1.00 22.39 582 VAL A O 1
ATOM 705 N N . ILE A 1 95 ? -0.058 8.210 5.105 1.00 21.15 583 ILE A N 1
ATOM 706 C CA . ILE A 1 95 ? -0.065 9.683 5.228 1.00 19.56 583 ILE A CA 1
ATOM 707 C C . ILE A 1 95 ? 0.435 10.222 3.918 1.00 23.06 583 ILE A C 1
ATOM 708 O O . ILE A 1 95 ? 1.481 9.766 3.452 1.00 25.89 583 ILE A O 1
ATOM 713 N N . SER A 1 96 ? -0.322 11.115 3.275 1.00 18.31 584 SER A N 1
ATOM 714 C CA . SER A 1 96 ? 0.161 11.566 1.970 1.00 18.72 584 SER A CA 1
ATOM 715 C C . SER A 1 96 ? -0.222 12.986 1.650 1.00 25.57 584 SER A C 1
ATOM 716 O O . SER A 1 96 ? -1.147 13.558 2.214 1.00 24.57 584 SER A O 1
ATOM 719 N N . ASN A 1 97 ? 0.562 13.555 0.727 1.00 23.87 585 ASN A N 1
ATOM 720 C CA . ASN A 1 97 ? 0.349 14.856 0.134 1.00 24.33 585 ASN A CA 1
ATOM 721 C C . ASN A 1 97 ? 0.584 14.618 -1.374 1.00 27.08 585 ASN A C 1
ATOM 722 O O . ASN A 1 97 ? 0.869 13.474 -1.745 1.00 26.35 585 ASN A O 1
ATOM 727 N N . HIS A 1 98 ? 0.436 15.611 -2.238 1.00 26.92 586 HIS A N 1
ATOM 728 C CA . HIS A 1 98 ? 0.550 15.322 -3.672 1.00 29.64 586 HIS A CA 1
ATOM 729 C C . HIS A 1 98 ? 2.000 14.948 -4.081 1.00 30.64 586 HIS A C 1
ATOM 730 O O . HIS A 1 98 ? 2.192 14.452 -5.195 1.00 30.87 586 HIS A O 1
ATOM 737 N N . PHE A 1 99 ? 2.981 15.071 -3.158 1.00 27.63 587 PHE A N 1
ATOM 738 C CA . PHE A 1 99 ? 4.385 14.676 -3.447 1.00 27.51 587 PHE A CA 1
ATOM 739 C C . PHE A 1 99 ? 4.604 13.197 -3.221 1.00 30.30 587 PHE A C 1
ATOM 740 O O . PHE A 1 99 ? 5.534 12.614 -3.775 1.00 30.93 587 PHE A O 1
ATOM 748 N N . GLY A 1 100 ? 3.782 12.588 -2.385 1.00 25.59 588 GLY A N 1
ATOM 749 C CA . GLY A 1 100 ? 3.935 11.168 -2.149 1.00 26.01 588 GLY A CA 1
ATOM 750 C C . GLY A 1 100 ? 3.249 10.698 -0.894 1.00 28.30 588 GLY A C 1
ATOM 751 O O . GLY A 1 100 ? 2.835 11.511 -0.061 1.00 26.85 588 GLY A O 1
ATOM 752 N N . SER A 1 101 ? 3.183 9.369 -0.763 1.00 27.00 589 SER A N 1
ATOM 753 C CA . SER A 1 101 ? 2.571 8.650 0.336 1.00 24.65 589 SER A CA 1
ATOM 754 C C . SER A 1 101 ? 3.581 7.896 1.160 1.00 30.14 589 SER A C 1
ATOM 755 O O . SER A 1 101 ? 4.445 7.188 0.625 1.00 32.20 589 SER A O 1
ATOM 758 N N . SER A 1 102 ? 3.421 7.979 2.469 1.00 23.84 590 SER A N 1
ATOM 759 C CA . SER A 1 102 ? 4.251 7.255 3.420 1.00 25.10 590 SER A CA 1
ATOM 760 C C . SER A 1 102 ? 3.365 6.257 4.130 1.00 26.92 590 SER A C 1
ATOM 761 O O . SER A 1 102 ? 2.275 6.600 4.567 1.00 25.36 590 SER A O 1
ATOM 764 N N . TYR A 1 103 ? 3.823 5.008 4.135 1.00 25.28 591 TYR A N 1
ATOM 765 C CA A TYR A 1 103 ? 3.143 3.837 4.688 0.50 24.19 591 TYR A CA 1
ATOM 766 C CA B TYR A 1 103 ? 3.114 3.870 4.698 0.50 25.36 591 TYR A CA 1
ATOM 767 C C . TYR A 1 103 ? 3.767 3.450 6.002 1.00 26.83 591 TYR A C 1
ATOM 768 O O . TYR A 1 103 ? 4.973 3.214 6.053 1.00 25.83 591 TYR A O 1
ATOM 785 N N . SER A 1 104 ? 2.971 3.393 7.060 1.00 22.51 592 SER A N 1
ATOM 786 C CA . SER A 1 104 ? 3.464 3.000 8.382 1.00 21.69 592 SER A CA 1
ATOM 787 C C . SER A 1 104 ? 3.749 1.499 8.415 1.00 25.35 592 SER A C 1
ATOM 788 O O . SER A 1 104 ? 3.369 0.777 7.479 1.00 24.11 592 SER A O 1
ATOM 791 N N . VAL A 1 105 ? 4.336 1.016 9.526 1.00 25.04 593 VAL A N 1
ATOM 792 C CA . VAL A 1 105 ? 4.476 -0.417 9.768 1.00 27.46 593 VAL A CA 1
ATOM 793 C C . VAL A 1 105 ? 3.067 -0.963 10.011 1.00 30.77 593 VAL A C 1
ATOM 794 O O . VAL A 1 105 ? 2.162 -0.195 10.372 1.00 28.43 593 VAL A O 1
ATOM 809 N N . ALA A 1 107 ? 0.549 -2.659 12.262 1.00 26.03 595 ALA A N 1
ATOM 810 C CA . ALA A 1 107 ? 0.392 -2.906 13.703 1.00 26.39 595 ALA A CA 1
ATOM 811 C C . ALA A 1 107 ? -0.733 -3.895 13.912 1.00 30.67 595 ALA A C 1
ATOM 812 O O . ALA A 1 107 ? -1.857 -3.651 13.479 1.00 29.33 595 ALA A O 1
ATOM 825 N N . LEU A 1 109 ? -3.653 -5.976 15.705 1.00 29.87 597 LEU A N 1
ATOM 826 C CA . LEU A 1 109 ? -4.611 -5.865 16.796 1.00 28.42 597 LEU A CA 1
ATOM 827 C C . LEU A 1 109 ? -5.165 -7.241 17.125 1.00 31.64 597 LEU A C 1
ATOM 828 O O . LEU A 1 109 ? -5.765 -7.869 16.259 1.00 30.76 597 LEU A O 1
ATOM 833 N N . THR A 1 110 ? -4.987 -7.697 18.368 1.00 29.21 598 THR A N 1
ATOM 834 C CA . THR A 1 110 ? -5.537 -8.989 18.805 1.00 31.16 598 THR A CA 1
ATOM 835 C C . THR A 1 110 ? -6.780 -8.707 19.682 1.00 36.18 598 THR A C 1
ATOM 836 O O . THR A 1 110 ? -6.720 -7.869 20.583 1.00 35.95 598 THR A O 1
ATOM 840 N N . ILE A 1 111 ? -7.899 -9.393 19.404 1.00 33.52 599 ILE A N 1
ATOM 841 C CA . ILE A 1 111 ? -9.145 -9.234 20.157 1.00 32.87 599 ILE A CA 1
ATOM 842 C C . ILE A 1 111 ? -9.417 -10.528 20.915 1.00 39.32 599 ILE A C 1
ATOM 843 O O . ILE A 1 111 ? -9.480 -11.600 20.312 1.00 39.99 599 ILE A O 1
ATOM 848 N N . ASN A 1 112 ? -9.575 -10.425 22.247 1.00 36.59 600 ASN A N 1
ATOM 849 C CA . ASN A 1 112 ? -9.839 -11.583 23.112 1.00 39.05 600 ASN A CA 1
ATOM 850 C C . ASN A 1 112 ? -11.209 -11.469 23.772 1.00 41.04 600 ASN A C 1
ATOM 851 O O . ASN A 1 112 ? -11.608 -10.334 24.130 1.00 39.42 600 ASN A O 1
ATOM 863 N N . GLY B 1 2 ? 2.896 11.553 20.340 1.00 21.31 490 GLY B N 1
ATOM 864 C CA . GLY B 1 2 ? 2.779 12.201 19.026 1.00 21.07 490 GLY B CA 1
ATOM 865 C C . GLY B 1 2 ? 3.014 13.693 19.126 1.00 26.27 490 GLY B C 1
ATOM 866 O O . GLY B 1 2 ? 3.543 14.172 20.132 1.00 25.91 490 GLY B O 1
ATOM 867 N N . PHE B 1 3 ? 2.641 14.442 18.087 1.00 24.04 491 PHE B N 1
ATOM 868 C CA . PHE B 1 3 ? 2.894 15.887 18.089 1.00 23.13 491 PHE B CA 1
ATOM 869 C C . PHE B 1 3 ? 1.814 16.686 18.805 1.00 31.43 491 PHE B C 1
ATOM 870 O O . PHE B 1 3 ? 2.084 17.839 19.164 1.00 32.87 491 PHE B O 1
ATOM 878 N N . VAL B 1 4 ? 0.600 16.109 18.994 1.00 29.27 492 VAL B N 1
ATOM 879 C CA . VAL B 1 4 ? -0.518 16.782 19.668 1.00 31.93 492 VAL B CA 1
ATOM 880 C C . VAL B 1 4 ? -0.031 17.334 21.017 1.00 38.12 492 VAL B C 1
ATOM 881 O O . VAL B 1 4 ? -0.206 18.521 21.284 1.00 39.31 492 VAL B O 1
ATOM 885 N N . CYS B 1 5 ? 0.647 16.496 21.819 1.00 35.64 493 CYS B N 1
ATOM 886 C CA . CYS B 1 5 ? 1.179 16.884 23.128 1.00 36.88 493 CYS B CA 1
ATOM 887 C C . CYS B 1 5 ? 2.694 16.893 23.102 1.00 38.67 493 CYS B C 1
ATOM 888 O O . CYS B 1 5 ? 3.316 17.025 24.161 1.00 40.67 493 CYS B O 1
ATOM 891 N N . ASP B 1 6 ? 3.292 16.742 21.904 1.00 32.49 494 ASP B N 1
ATOM 892 C CA . ASP B 1 6 ? 4.746 16.721 21.667 1.00 30.79 494 ASP B CA 1
ATOM 893 C C . ASP B 1 6 ? 5.396 15.781 22.707 1.00 32.32 494 ASP B C 1
ATOM 894 O O . ASP B 1 6 ? 6.284 16.181 23.476 1.00 32.56 494 ASP B O 1
ATOM 899 N N . ASP B 1 7 ? 4.859 14.541 22.776 1.00 26.06 495 ASP B N 1
ATOM 900 C CA . ASP B 1 7 ? 5.217 13.558 23.801 1.00 25.08 495 ASP B CA 1
ATOM 901 C C . ASP B 1 7 ? 5.691 12.198 23.229 1.00 28.36 495 ASP B C 1
ATOM 902 O O . ASP B 1 7 ? 5.191 11.146 23.633 1.00 30.14 495 ASP B O 1
ATOM 907 N N . PHE B 1 8 ? 6.713 12.204 22.349 1.00 25.39 496 PHE B N 1
ATOM 908 C CA . PHE B 1 8 ? 7.325 10.937 21.947 1.00 24.20 496 PHE B CA 1
ATOM 909 C C . PHE B 1 8 ? 8.826 11.062 22.337 1.00 27.08 496 PHE B C 1
ATOM 910 O O . PHE B 1 8 ? 9.663 11.080 21.428 1.00 24.22 496 PHE B O 1
ATOM 918 N N . PRO B 1 9 ? 9.197 11.182 23.652 1.00 24.36 497 PRO B N 1
ATOM 919 C CA . PRO B 1 9 ? 10.611 11.392 23.972 1.00 24.65 497 PRO B CA 1
ATOM 920 C C . PRO B 1 9 ? 11.460 10.141 23.773 1.00 29.75 497 PRO B C 1
ATOM 921 O O . PRO B 1 9 ? 12.634 10.287 23.422 1.00 26.08 497 PRO B O 1
ATOM 936 N N . PRO B 1 11 ? 13.199 7.138 21.911 1.00 27.10 499 PRO B N 1
ATOM 937 C CA . PRO B 1 11 ? 13.551 7.113 20.477 1.00 25.58 499 PRO B CA 1
ATOM 938 C C . PRO B 1 11 ? 12.588 6.217 19.720 1.00 28.55 499 PRO B C 1
ATOM 939 O O . PRO B 1 11 ? 12.203 5.151 20.215 1.00 30.23 499 PRO B O 1
ATOM 943 N N . GLN B 1 12 ? 12.164 6.680 18.546 1.00 23.49 500 GLN B N 1
ATOM 944 C CA . GLN B 1 12 ? 11.245 5.955 17.653 1.00 22.67 500 GLN B CA 1
ATOM 945 C C . GLN B 1 12 ? 12.026 5.536 16.435 1.00 26.94 500 GLN B C 1
ATOM 946 O O . GLN B 1 12 ? 12.381 6.422 15.655 1.00 22.89 500 GLN B O 1
ATOM 952 N N . ILE B 1 13 ? 12.375 4.240 16.277 1.00 25.81 501 ILE B N 1
ATOM 953 C CA . ILE B 1 13 ? 13.164 3.819 15.104 1.00 25.75 501 ILE B CA 1
ATOM 954 C C . ILE B 1 13 ? 12.338 4.063 13.828 1.00 27.68 501 ILE B C 1
ATOM 955 O O . ILE B 1 13 ? 11.180 3.662 13.754 1.00 27.59 501 ILE B O 1
ATOM 960 N N . THR B 1 14 ? 12.952 4.762 12.851 1.00 23.53 502 THR B N 1
ATOM 961 C CA . THR B 1 14 ? 12.341 5.165 11.579 1.00 22.99 502 THR B CA 1
ATOM 962 C C . THR B 1 14 ? 12.981 4.481 10.375 1.00 28.15 502 THR B C 1
ATOM 963 O O . THR B 1 14 ? 12.384 4.468 9.279 1.00 28.87 502 THR B O 1
ATOM 967 N N . VAL B 1 15 ? 14.228 4.015 10.538 1.00 22.79 503 VAL B N 1
ATOM 968 C CA . VAL B 1 15 ? 14.965 3.279 9.519 1.00 23.04 503 VAL B CA 1
ATOM 969 C C . VAL B 1 15 ? 15.620 2.090 10.212 1.00 26.37 503 VAL B C 1
ATOM 970 O O . VAL B 1 15 ? 16.390 2.279 11.155 1.00 24.91 503 VAL B O 1
ATOM 974 N N . GLN B 1 16 ? 15.308 0.877 9.727 1.00 25.76 504 GLN B N 1
ATOM 975 C CA . GLN B 1 16 ? 15.842 -0.348 10.286 1.00 26.82 504 GLN B CA 1
ATOM 976 C C . GLN B 1 16 ? 17.113 -0.759 9.575 1.00 31.28 504 GLN B C 1
ATOM 977 O O . GLN B 1 16 ? 17.185 -0.582 8.345 1.00 31.63 504 GLN B O 1
ATOM 983 N N . PRO B 1 17 ? 18.074 -1.395 10.301 1.00 28.93 505 PRO B N 1
ATOM 984 C CA . PRO B 1 17 ? 19.260 -1.931 9.626 1.00 29.56 505 PRO B CA 1
ATOM 985 C C . PRO B 1 17 ? 18.817 -3.073 8.727 1.00 33.14 505 PRO B C 1
ATOM 986 O O . PRO B 1 17 ? 17.836 -3.770 9.037 1.00 32.89 505 PRO B O 1
ATOM 990 N N . GLU B 1 18 ? 19.525 -3.272 7.627 1.00 30.39 506 GLU B N 1
ATOM 991 C CA . GLU B 1 18 ? 19.084 -4.282 6.690 1.00 31.72 506 GLU B CA 1
ATOM 992 C C . GLU B 1 18 ? 20.055 -5.438 6.601 1.00 39.16 506 GLU B C 1
ATOM 993 O O . GLU B 1 18 ? 21.270 -5.235 6.583 1.00 39.84 506 GLU B O 1
ATOM 999 N N . THR B 1 19 ? 19.493 -6.662 6.494 1.00 38.73 507 THR B N 1
ATOM 1000 C CA . THR B 1 19 ? 20.227 -7.903 6.315 1.00 41.57 507 THR B CA 1
ATOM 1001 C C . THR B 1 19 ? 21.053 -7.750 5.033 1.00 47.01 507 THR B C 1
ATOM 1002 O O . THR B 1 19 ? 20.555 -7.247 4.022 1.00 46.23 507 THR B O 1
ATOM 1006 N N . GLN B 1 20 ? 22.340 -8.078 5.132 1.00 44.90 508 GLN B N 1
ATOM 1007 C CA . GLN B 1 20 ? 23.294 -7.934 4.044 1.00 45.41 508 GLN B CA 1
ATOM 1008 C C . GLN B 1 20 ? 24.235 -9.105 3.904 1.00 50.64 508 GLN B C 1
ATOM 1009 O O . GLN B 1 20 ? 24.473 -9.857 4.856 1.00 50.94 508 GLN B O 1
ATOM 1015 N N . SER B 1 21 ? 24.844 -9.185 2.720 1.00 48.10 509 SER B N 1
ATOM 1016 C CA . SER B 1 21 ? 25.929 -10.095 2.406 1.00 51.59 509 SER B CA 1
ATOM 1017 C C . SER B 1 21 ? 27.128 -9.251 2.006 1.00 57.12 509 SER B C 1
ATOM 1018 O O . SER B 1 21 ? 26.949 -8.146 1.471 1.00 53.98 509 SER B O 1
ATOM 1021 N N . ALA B 1 22 ? 28.339 -9.728 2.327 1.00 56.45 510 ALA B N 1
ATOM 1022 C CA . ALA B 1 22 ? 29.583 -9.032 2.012 1.00 56.34 510 ALA B CA 1
ATOM 1023 C C . ALA B 1 22 ? 30.701 -10.027 1.795 1.00 64.96 510 ALA B C 1
ATOM 1024 O O . ALA B 1 22 ? 30.630 -11.135 2.323 1.00 67.28 510 ALA B O 1
ATOM 1026 N N . ILE B 1 23 ? 31.738 -9.640 1.022 1.00 62.82 511 ILE B N 1
ATOM 1027 C CA . ILE B 1 23 ? 32.898 -10.500 0.745 1.00 66.45 511 ILE B CA 1
ATOM 1028 C C . ILE B 1 23 ? 33.948 -10.222 1.823 1.00 69.76 511 ILE B C 1
ATOM 1029 O O . ILE B 1 23 ? 34.023 -9.104 2.334 1.00 65.62 511 ILE B O 1
ATOM 1039 N N . GLY B 1 25 ? 37.144 -9.153 3.664 1.00 67.88 513 GLY B N 1
ATOM 1040 C CA . GLY B 1 25 ? 38.080 -8.062 3.412 1.00 67.10 513 GLY B CA 1
ATOM 1041 C C . GLY B 1 25 ? 37.454 -6.747 2.992 1.00 68.46 513 GLY B C 1
ATOM 1042 O O . GLY B 1 25 ? 38.146 -5.725 2.940 1.00 68.04 513 GLY B O 1
ATOM 1043 N N . SER B 1 26 ? 36.148 -6.760 2.678 1.00 62.36 514 SER B N 1
ATOM 1044 C CA . SER B 1 26 ? 35.409 -5.570 2.268 1.00 58.59 514 SER B CA 1
ATOM 1045 C C . SER B 1 26 ? 35.003 -4.730 3.489 1.00 58.82 514 SER B C 1
ATOM 1046 O O . SER B 1 26 ? 35.210 -5.147 4.633 1.00 57.75 514 SER B O 1
ATOM 1049 N N . ASP B 1 27 ? 34.402 -3.563 3.240 1.00 52.96 515 ASP B N 1
ATOM 1050 C CA . ASP B 1 27 ? 33.878 -2.709 4.299 1.00 50.23 515 ASP B CA 1
ATOM 1051 C C . ASP B 1 27 ? 32.361 -2.841 4.306 1.00 50.31 515 ASP B C 1
ATOM 1052 O O . ASP B 1 27 ? 31.747 -2.985 3.238 1.00 48.52 515 ASP B O 1
ATOM 1057 N N . VAL B 1 28 ? 31.771 -2.908 5.511 1.00 44.57 516 VAL B N 1
ATOM 1058 C CA . VAL B 1 28 ? 30.318 -3.058 5.690 1.00 42.22 516 VAL B CA 1
ATOM 1059 C C . VAL B 1 28 ? 29.791 -1.975 6.619 1.00 40.90 516 VAL B C 1
ATOM 1060 O O . VAL B 1 28 ? 30.426 -1.670 7.633 1.00 40.02 516 VAL B O 1
ATOM 1064 N N . SER B 1 29 ? 28.631 -1.406 6.284 1.00 34.02 517 SER B N 1
ATOM 1065 C CA A SER B 1 29 ? 28.002 -0.432 7.153 0.50 30.91 517 SER B CA 1
ATOM 1066 C CA B SER B 1 29 ? 27.978 -0.410 7.117 0.50 30.17 517 SER B CA 1
ATOM 1067 C C . SER B 1 29 ? 26.535 -0.813 7.377 1.00 32.37 517 SER B C 1
ATOM 10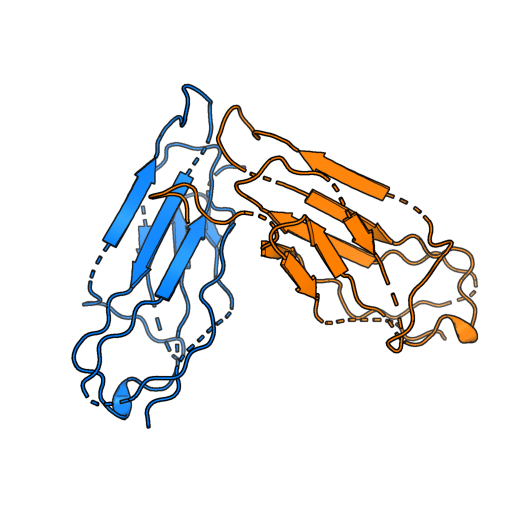68 O O . SER B 1 29 ? 25.883 -1.319 6.481 1.00 31.14 517 SER B O 1
ATOM 1073 N N . PHE B 1 30 ? 26.059 -0.597 8.599 1.00 27.50 518 PHE B N 1
ATOM 1074 C CA . PHE B 1 30 ? 24.686 -0.799 9.030 1.00 26.73 518 PHE B CA 1
ATOM 1075 C C . PHE B 1 30 ? 24.185 0.549 9.468 1.00 28.49 518 PHE B C 1
ATOM 1076 O O . PHE B 1 30 ? 24.943 1.273 10.097 1.00 28.86 518 PHE B O 1
ATOM 1084 N N . THR B 1 31 ? 22.968 0.917 9.106 1.00 24.51 519 THR B N 1
ATOM 1085 C CA . THR B 1 31 ? 22.426 2.225 9.463 1.00 22.57 519 THR B CA 1
ATOM 1086 C C . THR B 1 31 ? 21.106 2.034 10.173 1.00 27.62 519 THR B C 1
ATOM 1087 O O . THR B 1 31 ? 20.306 1.151 9.819 1.00 29.59 519 THR B O 1
ATOM 1091 N N . CYS B 1 32 ? 20.871 2.872 11.160 1.00 22.47 520 CYS B N 1
ATOM 1092 C CA . CYS B 1 32 ? 19.627 2.871 11.893 1.00 21.63 520 CYS B CA 1
ATOM 1093 C C . CYS B 1 32 ? 19.295 4.312 12.241 1.00 23.34 520 CYS B C 1
ATOM 1094 O O . CYS B 1 32 ? 20.188 5.059 12.639 1.00 22.29 520 CYS B O 1
ATOM 1097 N N . SER B 1 33 ? 18.054 4.732 11.960 1.00 18.12 521 SER B N 1
ATOM 1098 C CA . SER B 1 33 ? 17.599 6.078 12.261 1.00 16.69 521 SER B CA 1
ATOM 1099 C C . SER B 1 33 ? 16.437 6.059 13.230 1.00 20.33 521 SER B C 1
ATOM 1100 O O . SER B 1 33 ? 15.694 5.079 13.307 1.00 22.34 521 SER B O 1
ATOM 1103 N N . ALA B 1 34 ? 16.301 7.148 13.987 1.00 19.63 522 ALA B N 1
ATOM 1104 C CA . ALA B 1 34 ? 15.246 7.308 14.970 1.00 19.23 522 ALA B CA 1
ATOM 1105 C C . ALA B 1 34 ? 14.850 8.795 15.092 1.00 23.97 522 ALA B C 1
ATOM 1106 O O . ALA B 1 34 ? 15.541 9.700 14.586 1.00 24.03 522 ALA B O 1
ATOM 1108 N N . ALA B 1 35 ? 13.693 9.019 15.691 1.00 20.56 523 ALA B N 1
ATOM 1109 C CA . ALA B 1 35 ? 13.144 10.341 15.943 1.00 19.18 523 ALA B CA 1
ATOM 1110 C C . ALA B 1 35 ? 12.740 10.444 17.370 1.00 21.28 523 ALA B C 1
ATOM 1111 O O . ALA B 1 35 ? 12.464 9.427 18.018 1.00 21.54 523 ALA B O 1
ATOM 1113 N N . SER B 1 36 ? 12.658 11.664 17.862 1.00 19.96 524 SER B N 1
ATOM 1114 C CA . SER B 1 36 ? 12.234 11.943 19.238 1.00 19.11 524 SER B CA 1
ATOM 1115 C C . SER B 1 36 ? 11.747 13.342 19.314 1.00 22.11 524 SER B C 1
ATOM 1116 O O . SER B 1 36 ? 12.199 14.172 18.530 1.00 18.84 524 SER B O 1
ATOM 1119 N N . SER B 1 37 ? 10.897 13.630 20.302 1.00 19.68 525 SER B N 1
ATOM 1120 C CA . SER B 1 37 ? 10.408 14.968 20.618 1.00 21.61 525 SER B CA 1
ATOM 1121 C C . SER B 1 37 ? 11.262 15.596 21.729 1.00 26.72 525 SER B C 1
ATOM 1122 O O . SER B 1 37 ? 11.050 16.750 22.098 1.00 28.50 525 SER B O 1
ATOM 1125 N N . SER B 1 38 ? 12.195 14.820 22.294 1.00 23.13 526 SER B N 1
ATOM 1126 C CA . SER B 1 38 ? 13.080 15.270 23.374 1.00 23.42 526 SER B CA 1
ATOM 1127 C C . SER B 1 38 ? 14.507 15.465 22.921 1.00 26.95 526 SER B C 1
ATOM 1128 O O . SER B 1 38 ? 15.090 14.594 22.280 1.00 24.13 526 SER B O 1
ATOM 1131 N N . ASP B 1 39 ? 15.073 16.591 23.326 1.00 27.54 527 ASP B N 1
ATOM 1132 C CA . ASP B 1 39 ? 16.466 16.874 23.197 1.00 27.85 527 ASP B CA 1
ATOM 1133 C C . ASP B 1 39 ? 17.140 16.468 24.517 1.00 33.99 527 ASP B C 1
ATOM 1134 O O . ASP B 1 39 ? 17.318 17.303 25.407 1.00 37.17 527 ASP B O 1
ATOM 1139 N N . SER B 1 40 ? 17.482 15.178 24.632 1.00 28.53 528 SER B N 1
ATOM 1140 C CA A SER B 1 40 ? 18.139 14.585 25.794 0.50 28.95 528 SER B CA 1
ATOM 1141 C CA B SER B 1 40 ? 18.145 14.606 25.799 0.50 29.27 528 SER B CA 1
ATOM 1142 C C . SER B 1 40 ? 19.388 13.811 25.361 1.00 32.55 528 SER B C 1
ATOM 1143 O O . SER B 1 40 ? 19.439 13.330 24.218 1.00 30.93 528 SER B O 1
ATOM 1148 N N . PRO B 1 41 ? 20.428 13.677 26.225 1.00 32.67 529 PRO B N 1
ATOM 1149 C CA . PRO B 1 41 ? 21.609 12.918 25.802 1.00 32.08 529 PRO B CA 1
ATOM 1150 C C . PRO B 1 41 ? 21.210 11.568 25.215 1.00 32.52 529 PRO B C 1
ATOM 1151 O O . PRO B 1 41 ? 20.439 10.790 25.800 1.00 31.84 529 PRO B O 1
ATOM 1168 N N . THR B 1 43 ? 22.328 7.888 23.288 1.00 30.00 531 THR B N 1
ATOM 1169 C CA . THR B 1 43 ? 23.290 6.818 23.323 1.00 30.51 531 THR B CA 1
ATOM 1170 C C . THR B 1 43 ? 22.965 5.929 22.127 1.00 33.47 531 THR B C 1
ATOM 1171 O O . THR B 1 43 ? 21.799 5.586 21.904 1.00 33.36 531 THR B O 1
ATOM 1175 N N . PHE B 1 44 ? 24.001 5.581 21.362 1.00 28.33 532 PHE B N 1
ATOM 1176 C CA . PHE B 1 44 ? 23.914 4.704 20.211 1.00 27.09 532 PHE B CA 1
ATOM 1177 C C . PHE B 1 44 ? 24.821 3.555 20.458 1.00 34.10 532 PHE B C 1
ATOM 1178 O O . PHE B 1 44 ? 25.989 3.749 20.811 1.00 34.32 532 PHE B O 1
ATOM 1186 N N . ALA B 1 45 ? 24.271 2.351 20.381 1.00 32.16 533 ALA B N 1
ATOM 1187 C CA . ALA B 1 45 ? 25.019 1.129 20.632 1.00 32.62 533 ALA B CA 1
ATOM 1188 C C . ALA B 1 45 ? 24.699 0.118 19.579 1.00 35.22 533 ALA B C 1
ATOM 1189 O O . ALA B 1 45 ? 23.578 0.107 19.058 1.00 34.47 533 ALA B O 1
ATOM 1191 N N . TRP B 1 46 ? 25.690 -0.711 19.237 1.00 32.19 534 TRP B N 1
ATOM 1192 C CA . TRP B 1 46 ? 25.505 -1.813 18.307 1.00 33.61 534 TRP B CA 1
ATOM 1193 C C . TRP B 1 46 ? 25.959 -3.112 18.965 1.00 40.59 534 TRP B C 1
ATOM 1194 O O . TRP B 1 46 ? 26.912 -3.120 19.744 1.00 40.91 534 TRP B O 1
ATOM 1227 N N . ASP B 1 49 ? 25.182 -10.692 17.730 1.00 55.09 537 ASP B N 1
ATOM 1228 C CA . ASP B 1 49 ? 24.776 -11.937 18.390 1.00 58.20 537 ASP B CA 1
ATOM 1229 C C . ASP B 1 49 ? 24.576 -11.744 19.908 1.00 61.92 537 ASP B C 1
ATOM 1230 O O . ASP B 1 49 ? 25.227 -12.417 20.728 1.00 64.39 537 ASP B O 1
ATOM 1235 N N . ASN B 1 50 ? 23.671 -10.814 20.257 1.00 55.05 538 ASN B N 1
ATOM 1236 C CA . ASN B 1 50 ? 23.220 -10.447 21.602 1.00 54.72 538 ASN B CA 1
ATOM 1237 C C . ASN B 1 50 ? 24.391 -9.921 22.504 1.00 58.46 538 ASN B C 1
ATOM 1238 O O . ASN B 1 50 ? 24.174 -9.738 23.702 1.00 58.84 538 ASN B O 1
ATOM 1243 N N . GLU B 1 51 ? 25.574 -9.582 21.921 1.00 54.05 539 GLU B N 1
ATOM 1244 C CA . GLU B 1 51 ? 26.724 -9.059 22.680 1.00 54.18 539 GLU B CA 1
ATOM 1245 C C . GLU B 1 51 ? 27.165 -7.665 22.183 1.00 55.84 539 GLU B C 1
ATOM 1246 O O . GLU B 1 51 ? 27.300 -7.451 20.981 1.00 53.28 539 GLU B O 1
ATOM 1252 N N . ALA B 1 52 ? 27.413 -6.732 23.130 1.00 52.54 540 ALA B N 1
ATOM 1253 C CA . ALA B 1 52 ? 27.812 -5.353 22.858 1.00 49.72 540 ALA B CA 1
ATOM 1254 C C . ALA B 1 52 ? 29.133 -5.271 22.092 1.00 52.92 540 ALA B C 1
ATOM 1255 O O . ALA B 1 52 ? 30.048 -6.047 22.362 1.00 54.39 540 ALA B O 1
ATOM 1257 N N . LEU B 1 53 ? 29.207 -4.343 21.112 1.00 46.33 541 LEU B N 1
ATOM 1258 C CA . LEU B 1 53 ? 30.415 -4.067 20.325 1.00 45.32 541 LEU B CA 1
ATOM 1259 C C . LEU B 1 53 ? 31.055 -2.829 20.936 1.00 51.14 541 LEU B C 1
ATOM 1260 O O . LEU B 1 53 ? 30.755 -1.695 20.545 1.00 48.63 541 LEU B O 1
ATOM 1265 N N . GLN B 1 54 ? 31.851 -3.064 21.982 1.00 51.15 542 GLN B N 1
ATOM 1266 C CA . GLN B 1 54 ? 32.468 -2.055 22.846 1.00 51.00 542 GLN B CA 1
ATOM 1267 C C . GLN B 1 54 ? 33.321 -1.031 22.093 1.00 52.37 542 GLN B C 1
ATOM 1268 O O . GLN B 1 54 ? 33.242 0.157 22.435 1.00 52.19 542 GLN B O 1
ATOM 1270 N N . ASP B 1 55 ? 34.137 -1.457 21.111 1.00 46.76 543 ASP B N 1
ATOM 1271 C CA . ASP B 1 55 ? 35.016 -0.514 20.423 1.00 45.43 543 ASP B CA 1
ATOM 1272 C C . ASP B 1 55 ? 34.553 -0.253 18.997 1.00 43.95 543 ASP B C 1
ATOM 1273 O O . ASP B 1 55 ? 35.364 0.080 18.121 1.00 42.72 543 ASP B O 1
ATOM 1278 N N . ALA B 1 56 ? 33.237 -0.318 18.792 1.00 37.45 544 ALA B N 1
ATOM 1279 C CA . ALA B 1 56 ? 32.648 -0.127 17.476 1.00 35.64 544 ALA B CA 1
ATOM 1280 C C . ALA B 1 56 ? 32.921 1.270 16.923 1.00 34.47 544 ALA B C 1
ATOM 1281 O O . ALA B 1 56 ? 32.801 2.268 17.634 1.00 32.39 544 ALA B O 1
ATOM 1283 N N . GLU B 1 57 ? 33.297 1.315 15.641 1.00 33.33 545 GLU B N 1
ATOM 1284 C CA . GLU B 1 57 ? 33.436 2.575 14.918 1.00 32.37 545 GLU B CA 1
ATOM 1285 C C . GLU B 1 57 ? 32.042 3.023 14.498 1.00 32.32 545 GLU B C 1
ATOM 1286 O O . GLU B 1 57 ? 31.331 2.263 13.823 1.00 32.10 545 GLU B O 1
ATOM 1300 N N . GLU B 1 59 ? 29.355 6.434 13.219 1.00 20.56 547 GLU B N 1
ATOM 1301 C CA . GLU B 1 59 ? 29.081 7.782 12.727 1.00 19.62 547 GLU B CA 1
ATOM 1302 C C . GLU B 1 59 ? 27.669 8.090 13.151 1.00 22.37 547 GLU B C 1
ATOM 1303 O O . GLU B 1 59 ? 26.725 7.513 12.607 1.00 23.42 547 GLU B O 1
ATOM 1309 N N . ASN B 1 60 ? 27.548 8.922 14.193 1.00 19.98 548 ASN B N 1
ATOM 1310 C CA . ASN B 1 60 ? 26.296 9.305 14.833 1.00 18.80 548 ASN B CA 1
ATOM 1311 C C . ASN B 1 60 ? 25.945 10.728 14.496 1.00 22.50 548 ASN B C 1
ATOM 1312 O O . ASN B 1 60 ? 26.801 11.615 14.465 1.00 20.84 548 ASN B O 1
ATOM 1317 N N . TYR B 1 61 ? 24.674 10.928 14.191 1.00 18.99 549 TYR B N 1
ATOM 1318 C CA . TYR B 1 61 ? 24.117 12.190 13.730 1.00 16.79 549 TYR B CA 1
ATOM 1319 C C . TYR B 1 61 ? 22.922 12.564 14.524 1.00 19.80 549 TYR B C 1
ATOM 1320 O O . TYR B 1 61 ? 22.083 11.713 14.795 1.00 20.28 549 TYR B O 1
ATOM 1329 N N . ALA B 1 62 ? 22.825 13.828 14.886 1.00 18.06 550 ALA B N 1
ATOM 1330 C CA . ALA B 1 62 ? 21.675 14.363 15.602 1.00 17.82 550 ALA B CA 1
ATOM 1331 C C . ALA B 1 62 ? 21.250 15.679 14.973 1.00 21.38 550 ALA B C 1
ATOM 1332 O O . ALA B 1 62 ? 22.031 16.624 14.981 1.00 19.35 550 ALA B O 1
ATOM 1334 N N . HIS B 1 63 ? 20.027 15.729 14.407 1.00 18.60 551 HIS B N 1
ATOM 1335 C CA . HIS B 1 63 ? 19.461 16.961 13.863 1.00 18.30 551 HIS B CA 1
ATOM 1336 C C . HIS B 1 63 ? 18.427 17.421 14.867 1.00 20.07 551 HIS B C 1
ATOM 1337 O O . HIS B 1 63 ? 17.356 16.838 14.973 1.00 17.25 551 HIS B O 1
ATOM 1344 N N . LEU B 1 64 ? 18.820 18.378 15.712 1.00 18.67 552 LEU B N 1
ATOM 1345 C CA . LEU B 1 64 ? 17.982 18.861 16.773 1.00 18.63 552 LEU B CA 1
ATOM 1346 C C . LEU B 1 64 ? 17.115 20.015 16.275 1.00 21.92 552 LEU B C 1
ATOM 1347 O O . LEU B 1 64 ? 17.624 20.930 15.620 1.00 19.98 552 LEU B O 1
ATOM 1352 N N . ARG B 1 65 ? 15.804 19.953 16.576 1.00 19.10 553 ARG B N 1
ATOM 1353 C CA . ARG B 1 65 ? 14.822 20.990 16.207 1.00 19.77 553 ARG B CA 1
ATOM 1354 C C . ARG B 1 65 ? 14.903 21.285 14.687 1.00 24.67 553 ARG B C 1
ATOM 1355 O O . ARG B 1 65 ? 15.026 22.430 14.248 1.00 24.67 553 ARG B O 1
ATOM 1363 N N . ALA B 1 66 ? 14.818 20.197 13.893 1.00 21.98 554 ALA B N 1
ATOM 1364 C CA . ALA B 1 66 ? 14.871 20.224 12.431 1.00 21.54 554 ALA B CA 1
ATOM 1365 C C . ALA B 1 66 ? 13.872 21.240 11.839 1.00 25.12 554 ALA B C 1
ATOM 1366 O O . ALA B 1 66 ? 12.699 21.276 12.225 1.00 20.71 554 ALA B O 1
ATOM 1368 N N . GLN B 1 67 ? 14.385 22.133 10.977 1.00 22.50 555 GLN B N 1
ATOM 1369 C CA . GLN B 1 67 ? 13.638 23.222 10.310 1.00 23.27 555 GLN B CA 1
ATOM 1370 C C . GLN B 1 67 ? 13.016 24.207 11.332 1.00 28.89 555 GLN B C 1
ATOM 1371 O O . GLN B 1 67 ? 12.098 24.947 10.992 1.00 29.86 555 GLN B O 1
ATOM 1377 N N . GLY B 1 68 ? 13.541 24.242 12.555 1.00 24.52 556 GLY B N 1
ATOM 1378 C CA . GLY B 1 68 ? 13.015 25.112 13.606 1.00 25.23 556 GLY B CA 1
ATOM 1379 C C . GLY B 1 68 ? 11.826 24.529 14.350 1.00 28.84 556 GLY B C 1
ATOM 1380 O O . GLY B 1 68 ? 11.247 25.189 15.217 1.00 29.28 556 GLY B O 1
ATOM 1381 N N . GLY B 1 69 ? 11.485 23.285 14.033 1.00 22.71 557 GLY B N 1
ATOM 1382 C CA . GLY B 1 69 ? 10.376 22.566 14.652 1.00 23.27 557 GLY B CA 1
ATOM 1383 C C . GLY B 1 69 ? 10.717 21.899 15.966 1.00 26.21 557 GLY B C 1
ATOM 1384 O O . GLY B 1 69 ? 11.735 22.203 16.587 1.00 26.33 557 GLY B O 1
ATOM 1385 N N . GLU B 1 70 ? 9.850 20.986 16.391 1.00 22.18 558 GLU B N 1
ATOM 1386 C CA . GLU B 1 70 ? 9.945 20.268 17.652 1.00 22.64 558 GLU B CA 1
ATOM 1387 C C . GLU B 1 70 ? 10.413 18.826 17.473 1.00 26.62 558 GLU B C 1
ATOM 1388 O O . GLU B 1 70 ? 10.263 18.024 18.391 1.00 28.66 558 GLU B O 1
ATOM 1394 N N . LEU B 1 71 ? 10.910 18.470 16.298 1.00 23.54 559 LEU B N 1
ATOM 1395 C CA . LEU B 1 71 ? 11.365 17.113 16.030 1.00 21.82 559 LEU B CA 1
ATOM 1396 C C . LEU B 1 71 ? 12.883 16.982 16.128 1.00 23.61 559 LEU B C 1
ATOM 1397 O O . LEU B 1 71 ? 13.591 17.874 15.646 1.00 21.93 559 LEU B O 1
ATOM 1410 N N . GLU B 1 73 ? 15.947 14.283 14.974 1.00 16.08 561 GLU B N 1
ATOM 1411 C CA A GLU B 1 73 ? 16.232 13.205 14.024 0.50 14.81 561 GLU B CA 1
ATOM 1412 C CA B GLU B 1 73 ? 16.223 13.209 14.020 0.50 15.10 561 GLU B CA 1
ATOM 1413 C C . GLU B 1 73 ? 17.611 12.648 14.290 1.00 19.45 561 GLU B C 1
ATOM 1414 O O . GLU B 1 73 ? 18.549 13.415 14.479 1.00 19.61 561 GLU B O 1
ATOM 1425 N N . TYR B 1 74 ? 17.745 11.337 14.294 1.00 16.39 562 TYR B N 1
ATOM 1426 C CA . TYR B 1 74 ? 19.045 10.728 14.578 1.00 16.74 562 TYR B CA 1
ATOM 1427 C C . TYR B 1 74 ? 19.355 9.622 13.632 1.00 20.51 562 TYR B C 1
ATOM 1428 O O . TYR B 1 74 ? 18.446 8.909 13.182 1.00 21.25 562 TYR B O 1
ATOM 1437 N N . THR B 1 75 ? 20.630 9.465 13.324 1.00 18.81 563 THR B N 1
ATOM 1438 C CA . THR B 1 75 ? 21.108 8.348 12.500 1.00 18.48 563 THR B CA 1
ATOM 1439 C C . THR B 1 75 ? 22.378 7.849 13.137 1.00 20.92 563 THR B C 1
ATOM 1440 O O . THR B 1 75 ? 23.208 8.662 13.535 1.00 20.38 563 THR B O 1
ATOM 1444 N N . THR B 1 76 ? 22.530 6.522 13.244 1.00 18.96 564 THR B N 1
ATOM 1445 C CA . THR B 1 76 ? 23.776 5.922 13.699 1.00 19.68 564 THR B CA 1
ATOM 1446 C C . THR B 1 76 ? 24.224 4.969 12.598 1.00 23.13 564 THR B C 1
ATOM 1447 O O . THR B 1 76 ? 23.439 4.171 12.103 1.00 24.90 564 THR B O 1
ATOM 1451 N N . ILE B 1 77 ? 25.462 5.100 12.180 1.00 22.60 565 ILE B N 1
ATOM 1452 C CA . ILE B 1 77 ? 26.048 4.226 11.167 1.00 23.09 565 ILE B CA 1
ATOM 1453 C C . ILE B 1 77 ? 27.155 3.401 11.821 1.00 27.44 565 ILE B C 1
ATOM 1454 O O . ILE B 1 77 ? 28.128 3.969 12.343 1.00 26.69 565 ILE B O 1
ATOM 1459 N N . LEU B 1 78 ? 26.987 2.072 11.836 1.00 26.32 566 LEU B N 1
ATOM 1460 C CA . LEU B 1 78 ? 28.017 1.165 12.334 1.00 27.06 566 LEU B CA 1
ATOM 1461 C C . LEU B 1 78 ? 29.000 0.931 11.208 1.00 34.29 566 LEU B C 1
ATOM 1462 O O . LEU B 1 78 ? 28.573 0.543 10.122 1.00 32.48 566 LEU B O 1
ATOM 1467 N N . ARG B 1 79 ? 30.306 1.176 11.441 1.00 32.88 567 ARG B N 1
ATOM 1468 C CA . ARG B 1 79 ? 31.310 0.978 10.400 1.00 33.96 567 ARG B CA 1
ATOM 1469 C C . ARG B 1 79 ? 32.157 -0.258 10.684 1.00 40.82 567 ARG B C 1
ATOM 1470 O O . ARG B 1 79 ? 32.830 -0.323 11.715 1.00 38.61 567 ARG B O 1
ATOM 1478 N N . LEU B 1 80 ? 32.091 -1.250 9.773 1.00 41.06 568 LEU B N 1
ATOM 1479 C CA . LEU B 1 80 ? 32.879 -2.471 9.864 1.00 44.02 568 LEU B CA 1
ATOM 1480 C C . LEU B 1 80 ? 33.883 -2.446 8.746 1.00 50.14 568 LEU B C 1
ATOM 1481 O O . LEU B 1 80 ? 33.502 -2.283 7.587 1.00 50.38 568 LEU B O 1
ATOM 1486 N N . ARG B 1 81 ? 35.167 -2.545 9.074 1.00 48.73 569 ARG B N 1
ATOM 1487 C CA . ARG B 1 81 ? 36.193 -2.491 8.036 1.00 51.12 569 ARG B CA 1
ATOM 1488 C C . ARG B 1 81 ? 36.929 -3.810 7.957 1.00 59.76 569 ARG B C 1
ATOM 1489 O O . ARG B 1 81 ? 37.107 -4.473 8.985 1.00 61.65 569 ARG B O 1
ATOM 1497 N N . ASN B 1 82 ? 37.350 -4.188 6.730 1.00 58.02 570 ASN B N 1
ATOM 1498 C CA . ASN B 1 82 ? 38.114 -5.404 6.426 1.00 61.78 570 ASN B CA 1
ATOM 1499 C C . ASN B 1 82 ? 37.449 -6.617 7.146 1.00 67.07 570 ASN B C 1
ATOM 1500 O O . ASN B 1 82 ? 38.084 -7.274 7.981 1.00 70.32 570 ASN B O 1
ATOM 1505 N N . VAL B 1 83 ? 36.136 -6.853 6.867 1.00 59.91 571 VAL B N 1
ATOM 1506 C CA . VAL B 1 83 ? 35.290 -7.879 7.506 1.00 59.88 571 VAL B CA 1
ATOM 1507 C C . VAL B 1 83 ? 35.870 -9.308 7.324 1.00 68.26 571 VAL B C 1
ATOM 1508 O O . VAL B 1 83 ? 36.230 -9.705 6.216 1.00 70.93 571 VAL B O 1
ATOM 1512 N N . GLU B 1 84 ? 35.936 -10.061 8.438 1.00 65.60 572 GLU B N 1
ATOM 1513 C CA . GLU B 1 84 ? 36.430 -11.439 8.516 1.00 69.75 572 GLU B CA 1
ATOM 1514 C C . GLU B 1 84 ? 35.245 -12.410 8.602 1.00 74.00 572 GLU B C 1
ATOM 1515 O O . GLU B 1 84 ? 34.115 -11.963 8.802 1.00 70.47 572 GLU B O 1
ATOM 1517 N N . PHE B 1 85 ? 35.479 -13.732 8.464 1.00 74.91 573 PHE B N 1
ATOM 1518 C CA . PHE B 1 85 ? 34.383 -14.699 8.571 1.00 75.69 573 PHE B CA 1
ATOM 1519 C C . PHE B 1 85 ? 33.746 -14.612 9.977 1.00 77.73 573 PHE B C 1
ATOM 1520 O O . PHE B 1 85 ? 32.541 -14.824 10.110 1.00 76.24 573 PHE B O 1
ATOM 1522 N N . THR B 1 86 ? 34.539 -14.205 10.993 1.00 74.44 574 THR B N 1
ATOM 1523 C CA . THR B 1 86 ? 34.091 -14.001 12.373 1.00 72.92 574 THR B CA 1
ATOM 1524 C C . THR B 1 86 ? 33.126 -12.792 12.467 1.00 71.94 574 THR B C 1
ATOM 1525 O O . THR B 1 86 ? 32.397 -12.702 13.454 1.00 70.84 574 THR B O 1
ATOM 1527 N N . SER B 1 87 ? 33.094 -11.889 11.446 1.00 64.82 575 SER B N 1
ATOM 1528 C CA . SER B 1 87 ? 32.192 -10.724 11.422 1.00 60.01 575 SER B CA 1
ATOM 1529 C C . SER B 1 87 ? 30.736 -11.146 11.182 1.00 61.45 575 SER B C 1
ATOM 1530 O O . SER B 1 87 ? 29.829 -10.363 11.471 1.00 58.65 575 SER B O 1
ATOM 1533 N N . GLU B 1 88 ? 30.512 -12.373 10.670 1.00 58.61 576 GLU B N 1
ATOM 1534 C CA . GLU B 1 88 ? 29.183 -12.931 10.397 1.00 58.61 576 GLU B CA 1
ATOM 1535 C C . GLU B 1 88 ? 28.377 -13.038 11.700 1.00 62.06 576 GLU B C 1
ATOM 1536 O O . GLU B 1 88 ? 28.925 -13.399 12.742 1.00 64.93 576 GLU B O 1
ATOM 1542 N N . GLY B 1 89 ? 27.102 -12.684 11.626 1.00 54.54 577 GLY B N 1
ATOM 1543 C CA . GLY B 1 89 ? 26.195 -12.738 12.762 1.00 52.93 577 GLY B CA 1
ATOM 1544 C C . GLY B 1 89 ? 25.029 -11.787 12.640 1.00 53.51 577 GLY B C 1
ATOM 1545 O O . GLY B 1 89 ? 24.891 -11.084 11.636 1.00 52.09 577 GLY B O 1
ATOM 1555 N N . TYR B 1 91 ? 23.317 -8.442 13.671 1.00 43.45 579 TYR B N 1
ATOM 1556 C CA . TYR B 1 91 ? 23.634 -7.122 14.201 1.00 41.25 579 TYR B CA 1
ATOM 1557 C C . TYR B 1 91 ? 22.366 -6.422 14.638 1.00 42.74 579 TYR B C 1
ATOM 1558 O O . TYR B 1 91 ? 21.326 -6.517 13.977 1.00 41.96 579 TYR B O 1
ATOM 1567 N N . GLN B 1 92 ? 22.461 -5.692 15.745 1.00 37.89 580 GLN B N 1
ATOM 1568 C CA . GLN B 1 92 ? 21.324 -4.982 16.287 1.00 35.14 580 GLN B CA 1
ATOM 1569 C C . GLN B 1 92 ? 21.763 -3.625 16.808 1.00 37.50 580 GLN B C 1
ATOM 1570 O O . GLN B 1 92 ? 22.844 -3.491 17.391 1.00 37.81 580 GLN B O 1
ATOM 1576 N N . CYS B 1 93 ? 20.896 -2.643 16.629 1.00 30.85 581 CYS B N 1
ATOM 1577 C CA . CYS B 1 93 ? 21.133 -1.305 17.107 1.00 29.52 581 CYS B CA 1
ATOM 1578 C C . CYS B 1 93 ? 20.246 -1.045 18.297 1.00 32.95 581 CYS B C 1
ATOM 1579 O O . CYS B 1 93 ? 19.068 -1.411 18.294 1.00 29.54 581 CYS B O 1
ATOM 1582 N N . VAL B 1 94 ? 20.828 -0.430 19.331 1.00 30.83 582 VAL B N 1
ATOM 1583 C CA . VAL B 1 94 ? 20.090 -0.002 20.505 1.00 31.83 582 VAL B CA 1
ATOM 1584 C C . VAL B 1 94 ? 20.275 1.508 20.597 1.00 32.60 582 VAL B C 1
ATOM 1585 O O . VAL B 1 94 ? 21.407 1.988 20.679 1.00 33.41 582 VAL B O 1
ATOM 1589 N N . ILE B 1 95 ? 19.173 2.250 20.544 1.00 27.58 583 ILE B N 1
ATOM 1590 C CA . ILE B 1 95 ? 19.199 3.716 20.622 1.00 25.93 583 ILE B CA 1
ATOM 1591 C C . ILE B 1 95 ? 18.496 4.075 21.897 1.00 32.69 583 ILE B C 1
ATOM 1592 O O . ILE B 1 95 ? 17.384 3.582 22.132 1.00 33.58 583 ILE B O 1
ATOM 1597 N N . SER B 1 96 ? 19.141 4.871 22.767 1.00 28.57 584 SER B N 1
ATOM 1598 C CA . SER B 1 96 ? 18.453 5.181 24.011 1.00 28.32 584 SER B CA 1
ATOM 1599 C C . SER B 1 96 ? 18.783 6.559 24.560 1.00 30.98 584 SER B C 1
ATOM 1600 O O . SER B 1 96 ? 19.801 7.160 24.245 1.00 28.02 584 SER B O 1
ATOM 1603 N N . ASN B 1 97 ? 17.905 7.029 25.423 1.00 27.85 585 ASN B N 1
ATOM 1604 C CA . ASN B 1 97 ? 18.045 8.240 26.221 1.00 27.07 585 ASN B CA 1
ATOM 1605 C C . ASN B 1 97 ? 17.468 7.866 27.581 1.00 31.93 585 ASN B C 1
ATOM 1606 O O . ASN B 1 97 ? 17.149 6.691 27.755 1.00 33.09 585 ASN B O 1
ATOM 1611 N N . HIS B 1 98 ? 17.303 8.802 28.522 1.00 31.19 586 HIS B N 1
ATOM 1612 C CA . HIS B 1 98 ? 16.811 8.434 29.858 1.00 34.66 586 HIS B CA 1
ATOM 1613 C C . HIS B 1 98 ? 15.294 8.095 29.874 1.00 37.98 586 HIS B C 1
ATOM 1614 O O . HIS B 1 98 ? 14.813 7.545 30.868 1.00 38.37 586 HIS B O 1
ATOM 1621 N N . PHE B 1 99 ? 14.570 8.314 28.772 1.00 35.28 587 PHE B N 1
ATOM 1622 C CA . PHE B 1 99 ? 13.153 7.948 28.710 1.00 35.72 587 PHE B CA 1
ATOM 1623 C C . PHE B 1 99 ? 12.964 6.475 28.306 1.00 43.53 587 PHE B C 1
ATOM 1624 O O . PHE B 1 99 ? 11.923 5.901 28.609 1.00 47.07 587 PHE B O 1
ATOM 1632 N N . GLY B 1 100 ? 13.940 5.889 27.612 1.00 38.22 588 GLY B N 1
ATOM 1633 C CA . GLY B 1 100 ? 13.876 4.494 27.189 1.00 38.28 588 GLY B CA 1
ATOM 1634 C C . GLY B 1 100 ? 14.856 4.066 26.116 1.00 41.25 588 GLY B C 1
ATOM 1635 O O . GLY B 1 100 ? 15.511 4.903 25.497 1.00 39.28 588 GLY B O 1
ATOM 1636 N N . SER B 1 101 ? 14.951 2.749 25.888 1.00 38.48 589 SER B N 1
ATOM 1637 C CA . SER B 1 101 ? 15.780 2.137 24.844 1.00 37.37 589 SER B CA 1
ATOM 1638 C C . SER B 1 101 ? 14.930 1.520 23.764 1.00 41.16 589 SER B C 1
ATOM 1639 O O . SER B 1 101 ? 13.980 0.789 24.058 1.00 44.71 589 SER B O 1
ATOM 1642 N N . SER B 1 102 ? 15.318 1.743 22.519 1.00 34.08 590 SER B N 1
ATOM 1643 C CA . SER B 1 102 ? 14.642 1.152 21.372 1.00 34.09 590 SER B CA 1
ATOM 1644 C C . SER B 1 102 ? 15.614 0.254 20.667 1.00 37.48 590 SER B C 1
ATOM 1645 O O . SER B 1 102 ? 16.757 0.638 20.420 1.00 37.37 590 SER B O 1
ATOM 1648 N N . TYR B 1 103 ? 15.166 -0.965 20.416 1.00 34.41 591 TYR B N 1
ATOM 1649 C CA . TYR B 1 103 ? 15.908 -2.071 19.821 1.00 34.62 591 TYR B CA 1
ATOM 1650 C C . TYR B 1 103 ? 15.486 -2.285 18.397 1.00 37.97 591 TYR B C 1
ATOM 1651 O O . TYR B 1 103 ? 14.301 -2.486 18.120 1.00 38.58 591 TYR B O 1
ATOM 1660 N N . SER B 1 104 ? 16.452 -2.202 17.472 1.00 33.51 592 SER B N 1
ATOM 1661 C CA . SER B 1 104 ? 16.175 -2.407 16.046 1.00 32.01 592 SER B CA 1
ATOM 1662 C C . SER B 1 104 ? 15.895 -3.876 15.765 1.00 40.04 592 SER B C 1
ATOM 1663 O O . SER B 1 104 ? 16.110 -4.726 16.648 1.00 41.46 592 SER B O 1
ATOM 1666 N N . VAL B 1 105 ? 15.498 -4.187 14.509 1.00 35.63 593 VAL B N 1
ATOM 1667 C CA . VAL B 1 105 ? 15.369 -5.572 14.074 1.00 38.10 593 VAL B CA 1
ATOM 1668 C C . VAL B 1 105 ? 16.783 -6.127 14.013 1.00 43.69 593 VAL B C 1
ATOM 1669 O O . VAL B 1 105 ? 17.741 -5.349 13.914 1.00 40.72 593 VAL B O 1
ATOM 1684 N N . ALA B 1 107 ? 19.644 -7.554 12.043 1.00 41.25 595 ALA B N 1
ATOM 1685 C CA . ALA B 1 107 ? 20.040 -7.605 10.644 1.00 40.56 595 ALA B CA 1
ATOM 1686 C C . ALA B 1 107 ? 21.173 -8.577 10.500 1.00 46.00 595 ALA B C 1
ATOM 1687 O O . ALA B 1 107 ? 22.215 -8.422 11.144 1.00 46.25 595 ALA B O 1
ATOM 1700 N N . LEU B 1 109 ? 24.316 -10.477 8.925 1.00 46.42 597 LEU B N 1
ATOM 1701 C CA . LEU B 1 109 ? 25.440 -10.239 8.033 1.00 46.12 597 LEU B CA 1
ATOM 1702 C C . LEU B 1 109 ? 26.033 -11.571 7.620 1.00 52.78 597 LEU B C 1
ATOM 1703 O O . LEU B 1 109 ? 26.494 -12.326 8.484 1.00 53.15 597 LEU B O 1
ATOM 1708 N N . THR B 1 110 ? 26.046 -11.860 6.310 1.00 49.79 598 THR B N 1
ATOM 1709 C CA . THR B 1 110 ? 26.654 -13.080 5.795 1.00 53.64 598 THR B CA 1
ATOM 1710 C C . THR B 1 110 ? 28.017 -12.703 5.169 1.00 59.88 598 THR B C 1
ATOM 1711 O O . THR B 1 110 ? 28.098 -11.735 4.406 1.00 57.46 598 THR B O 1
ATOM 1715 N N . ILE B 1 111 ? 29.080 -13.456 5.514 1.00 60.00 599 ILE B N 1
ATOM 1716 C CA . ILE B 1 111 ? 30.428 -13.211 4.995 1.00 61.40 599 ILE B CA 1
ATOM 1717 C C . ILE B 1 111 ? 30.819 -14.386 4.106 1.00 68.59 599 ILE B C 1
ATOM 1718 O O . ILE B 1 111 ? 30.789 -15.534 4.552 1.00 70.57 599 ILE B O 1
ATOM 1723 N N . ASN B 1 112 ? 31.187 -14.093 2.851 1.00 65.96 600 ASN B N 1
ATOM 1724 C CA . ASN B 1 112 ? 31.586 -15.113 1.882 1.00 73.67 600 ASN B CA 1
ATOM 1725 C C . ASN B 1 112 ? 33.027 -14.915 1.428 1.00 89.08 600 ASN B C 1
ATOM 1726 O O . ASN B 1 112 ? 33.466 -13.753 1.319 1.00 90.94 600 ASN B O 1
#

CATH classification: 2.60.40.10

Solvent-accessible surface area: 11165 Å² total

Foldseek 3Di:
DQWAKPDFWEADEDELAKDKTKTKTKGLDPADDKWKLPDTPPPWDDKDDDQCPPVHSMIIMDMTIGHRDDQVNPDMKMWDDGPVDIDIGDYYGYD/DVVVLPFQWAKDDFWEADEDELAKDKTKIKTKGLDDFDDKWKLPDTPVPWDDKDDDQCPVVHRMIIMDMTIGHRDDQVNPDMWMWDDGVVDIDIGDYYGYD